Protein AF-A0A210QMN7-F1 (afdb_monomer)

Structure (mmCIF, N/CA/C/O backbone):
data_AF-A0A210QMN7-F1
#
_entry.id   AF-A0A210QMN7-F1
#
loop_
_atom_site.group_PDB
_atom_site.id
_atom_site.type_symbol
_atom_site.label_atom_id
_atom_site.label_alt_id
_atom_site.label_comp_id
_ato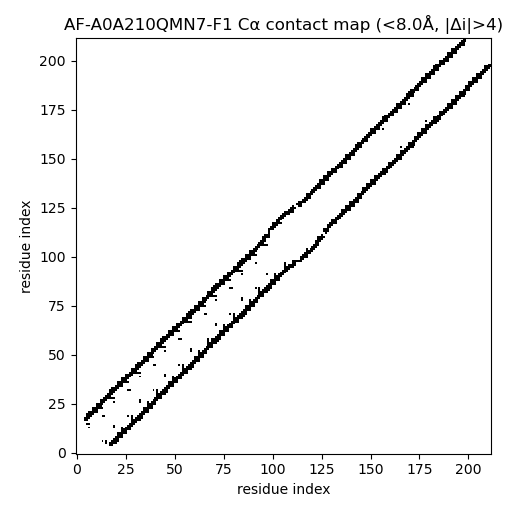m_site.label_asym_id
_atom_site.label_entity_id
_atom_site.label_seq_id
_atom_site.pdbx_PDB_ins_code
_atom_site.Cartn_x
_atom_site.Cartn_y
_atom_site.Cartn_z
_atom_site.occupancy
_atom_site.B_iso_or_equiv
_atom_site.auth_seq_id
_atom_site.auth_comp_id
_atom_site.auth_asym_id
_atom_site.auth_atom_id
_atom_site.pdbx_PDB_model_num
ATOM 1 N N . MET A 1 1 ? 29.444 1.612 -29.200 1.00 34.44 1 MET A N 1
ATOM 2 C CA . MET A 1 1 ? 28.798 1.488 -27.871 1.00 34.44 1 MET A CA 1
ATOM 3 C C . MET A 1 1 ? 27.787 0.347 -27.908 1.00 34.44 1 MET A C 1
ATOM 5 O O . MET A 1 1 ? 26.815 0.451 -28.641 1.00 34.44 1 MET A O 1
ATOM 9 N N . LYS A 1 2 ? 27.982 -0.748 -27.158 1.00 28.66 2 LYS A N 1
ATOM 10 C CA . LYS A 1 2 ? 26.902 -1.732 -26.958 1.00 28.66 2 LYS A CA 1
ATOM 11 C C . LYS A 1 2 ? 25.893 -1.109 -25.992 1.00 28.66 2 LYS A C 1
ATOM 13 O O . LYS A 1 2 ? 26.097 -1.133 -24.781 1.00 28.66 2 LYS A O 1
ATOM 18 N N . VAL A 1 3 ? 24.829 -0.511 -26.526 1.00 41.34 3 VAL A N 1
ATOM 19 C CA . VAL A 1 3 ? 23.665 -0.102 -25.732 1.00 41.34 3 VAL A CA 1
ATOM 20 C C . VAL A 1 3 ? 22.961 -1.383 -25.298 1.00 41.34 3 VAL A C 1
ATOM 22 O O . VAL A 1 3 ? 22.089 -1.912 -25.980 1.00 41.34 3 VAL A O 1
ATOM 25 N N . THR A 1 4 ? 23.391 -1.964 -24.183 1.00 51.97 4 THR A N 1
ATOM 26 C CA . THR A 1 4 ? 22.681 -3.109 -23.621 1.00 51.97 4 THR A CA 1
ATOM 27 C C . THR A 1 4 ? 21.386 -2.597 -23.004 1.00 51.97 4 THR A C 1
ATOM 29 O O . THR A 1 4 ? 21.416 -1.863 -22.016 1.00 51.97 4 THR A O 1
ATOM 32 N N . ASN A 1 5 ? 20.240 -3.027 -23.531 1.00 55.47 5 ASN A N 1
ATOM 33 C CA . ASN A 1 5 ? 18.917 -2.701 -22.985 1.00 55.47 5 ASN A CA 1
ATOM 34 C C . ASN A 1 5 ? 18.700 -3.200 -21.539 1.00 55.47 5 ASN A C 1
ATOM 36 O O . ASN A 1 5 ? 17.715 -2.846 -20.894 1.00 55.47 5 ASN A O 1
ATOM 40 N N . ARG A 1 6 ? 19.622 -4.005 -21.004 1.00 63.00 6 ARG A N 1
ATOM 41 C CA . ARG A 1 6 ? 19.653 -4.484 -19.618 1.00 63.00 6 ARG A CA 1
ATOM 42 C C . ARG A 1 6 ? 21.095 -4.468 -19.106 1.00 63.00 6 ARG A C 1
ATOM 44 O O . ARG A 1 6 ? 21.750 -5.506 -19.149 1.00 63.00 6 ARG A O 1
ATOM 51 N N . PRO A 1 7 ? 21.622 -3.312 -18.670 1.00 70.12 7 PRO A N 1
ATOM 52 C CA . PRO A 1 7 ? 22.964 -3.275 -18.116 1.00 70.12 7 PRO A CA 1
ATOM 53 C C . PRO A 1 7 ? 23.006 -4.132 -16.850 1.00 70.12 7 PRO A C 1
ATOM 55 O O . PRO A 1 7 ? 22.115 -4.050 -15.993 1.00 70.12 7 PRO A O 1
ATOM 58 N N . SER A 1 8 ? 24.025 -4.986 -16.765 1.00 74.75 8 SER A N 1
ATOM 59 C CA . SER A 1 8 ? 24.190 -5.911 -15.654 1.00 74.75 8 SER A CA 1
ATOM 60 C C . SER A 1 8 ? 25.632 -6.102 -15.226 1.00 74.75 8 SER A C 1
ATOM 62 O O . SER A 1 8 ? 26.527 -6.077 -16.063 1.00 74.75 8 SER A O 1
ATOM 64 N N . GLY A 1 9 ? 25.854 -6.320 -13.928 1.00 79.19 9 GLY A N 1
ATOM 65 C CA . GLY A 1 9 ? 27.186 -6.603 -13.388 1.00 79.19 9 GLY A CA 1
ATOM 66 C C . GLY A 1 9 ? 27.453 -6.000 -12.010 1.00 79.19 9 GLY A C 1
ATOM 67 O O . GLY A 1 9 ? 26.534 -5.589 -11.293 1.00 79.19 9 GLY A O 1
ATOM 68 N N . ARG A 1 10 ? 28.736 -5.983 -11.624 1.00 86.06 10 ARG A N 1
ATOM 69 C CA . ARG A 1 10 ? 29.233 -5.250 -10.452 1.00 86.06 10 ARG A CA 1
ATOM 70 C C . ARG A 1 10 ? 29.654 -3.857 -10.893 1.00 86.06 10 ARG A C 1
ATOM 72 O O . ARG A 1 10 ? 30.534 -3.730 -11.736 1.00 86.06 10 ARG A O 1
ATOM 79 N N . CYS A 1 11 ? 29.047 -2.821 -10.325 1.00 81.88 11 CYS A N 1
ATOM 80 C CA . CYS A 1 11 ? 29.334 -1.446 -10.740 1.00 81.88 11 CYS A CA 1
ATOM 81 C C . CYS A 1 11 ? 29.386 -0.504 -9.539 1.00 81.88 11 CYS A C 1
ATOM 83 O O . CYS A 1 11 ? 28.666 -0.674 -8.554 1.00 81.88 11 CYS A O 1
ATOM 85 N N . ARG A 1 12 ? 30.190 0.557 -9.631 1.00 86.81 12 ARG A N 1
ATOM 86 C CA . ARG A 1 12 ? 30.111 1.655 -8.660 1.00 86.81 12 ARG A CA 1
ATOM 87 C C . ARG A 1 12 ? 28.791 2.412 -8.829 1.00 86.81 12 ARG A C 1
ATOM 89 O O . ARG A 1 12 ? 28.061 2.590 -7.859 1.00 86.81 12 ARG A O 1
ATOM 96 N N . ALA A 1 13 ? 28.454 2.780 -10.059 1.00 84.69 13 ALA A N 1
ATOM 97 C CA . ALA A 1 13 ? 27.194 3.417 -10.414 1.00 84.69 13 ALA A CA 1
ATOM 98 C C . ALA A 1 13 ? 26.629 2.784 -11.688 1.00 84.69 13 ALA A C 1
ATOM 100 O O . ALA A 1 13 ? 27.389 2.328 -12.539 1.00 84.69 13 ALA A O 1
ATOM 101 N N . MET A 1 14 ? 25.305 2.746 -11.803 1.00 83.31 14 MET A N 1
ATOM 102 C CA . MET A 1 14 ? 24.612 2.296 -13.005 1.00 83.31 14 MET A CA 1
ATOM 103 C C . MET A 1 14 ? 23.426 3.218 -13.269 1.00 83.31 14 MET A C 1
ATOM 105 O O . MET A 1 14 ? 22.587 3.406 -12.387 1.00 83.31 14 MET A O 1
ATOM 109 N N . TYR A 1 15 ? 23.367 3.773 -14.476 1.00 85.06 15 TYR A N 1
ATOM 110 C CA . TYR A 1 15 ? 22.255 4.585 -14.956 1.00 85.06 15 TYR A CA 1
ATOM 111 C C . TYR A 1 15 ? 21.573 3.849 -16.107 1.00 85.06 15 TYR A C 1
ATOM 113 O O . TYR A 1 15 ? 22.244 3.377 -17.026 1.00 85.06 15 TYR A O 1
ATOM 121 N N . SER A 1 16 ? 20.253 3.683 -16.046 1.00 81.00 16 SER A N 1
ATOM 122 C CA . SER A 1 16 ? 19.522 2.986 -17.104 1.00 81.00 16 SER A CA 1
ATOM 123 C C . SER A 1 16 ? 18.067 3.420 -17.196 1.00 81.00 16 SER A C 1
ATOM 125 O O . SER A 1 16 ? 17.308 3.314 -16.233 1.00 81.00 16 SER A O 1
ATOM 127 N N . ASN A 1 17 ? 17.635 3.768 -18.404 1.00 81.06 17 ASN A N 1
ATOM 128 C CA . ASN A 1 17 ? 16.221 3.986 -18.703 1.00 81.06 17 ASN A CA 1
ATOM 129 C C . ASN A 1 17 ? 15.407 2.685 -18.761 1.00 81.06 17 ASN A C 1
ATOM 131 O O . ASN A 1 17 ? 14.188 2.738 -18.852 1.00 81.06 17 ASN A O 1
ATOM 135 N N . ASN A 1 18 ? 16.052 1.520 -18.659 1.00 80.44 18 ASN A N 1
ATOM 136 C CA . ASN A 1 18 ? 15.424 0.214 -18.832 1.00 80.44 18 ASN A CA 1
ATOM 137 C C . ASN A 1 18 ? 15.405 -0.580 -17.516 1.00 80.44 18 ASN A C 1
ATOM 139 O O . ASN A 1 18 ? 15.149 -0.023 -16.453 1.00 80.44 18 ASN A O 1
ATOM 143 N N . ARG A 1 19 ? 15.610 -1.902 -17.560 1.00 84.12 19 ARG A N 1
ATOM 144 C CA . ARG A 1 19 ? 15.594 -2.786 -16.381 1.00 84.12 19 ARG A CA 1
ATOM 145 C C . ARG A 1 19 ? 17.025 -3.194 -16.007 1.00 84.12 19 ARG A C 1
ATOM 147 O O . ARG A 1 19 ? 17.430 -4.301 -16.368 1.00 84.12 19 ARG A O 1
ATOM 154 N N . PRO A 1 20 ? 17.811 -2.318 -15.352 1.00 83.44 20 PRO A N 1
ATOM 155 C CA . PRO A 1 20 ? 19.149 -2.679 -14.910 1.00 83.44 20 PRO A CA 1
ATOM 156 C C . PRO A 1 20 ? 19.075 -3.779 -13.852 1.00 83.44 20 PRO A C 1
ATOM 158 O O . PRO A 1 20 ? 18.162 -3.796 -13.020 1.00 83.44 20 PRO A O 1
ATOM 161 N N . ASN A 1 21 ? 20.052 -4.681 -13.877 1.00 84.88 21 ASN A N 1
ATOM 162 C CA . ASN A 1 21 ? 20.182 -5.726 -12.871 1.00 84.88 21 ASN A CA 1
ATOM 163 C C . ASN A 1 21 ? 21.627 -5.866 -12.407 1.00 84.88 21 ASN A C 1
ATOM 165 O O . ASN A 1 21 ? 22.487 -6.227 -13.198 1.00 84.88 21 ASN A O 1
ATOM 169 N N . GLY A 1 22 ? 21.933 -5.652 -11.130 1.00 84.62 22 GLY A N 1
ATOM 170 C CA . GLY A 1 22 ? 23.329 -5.752 -10.716 1.00 84.62 22 GLY A CA 1
ATOM 171 C C . GLY A 1 22 ? 23.610 -5.648 -9.231 1.00 84.62 22 GLY A C 1
ATOM 172 O O . GLY A 1 22 ? 22.725 -5.491 -8.388 1.00 84.62 22 GLY A O 1
ATOM 173 N N . ARG A 1 23 ? 24.899 -5.753 -8.913 1.00 88.50 23 ARG A N 1
ATOM 174 C CA . ARG A 1 23 ? 25.436 -5.449 -7.588 1.00 88.50 23 ARG A CA 1
ATOM 175 C C . ARG A 1 23 ? 26.100 -4.084 -7.659 1.00 88.50 23 ARG A C 1
ATOM 177 O O . ARG A 1 23 ? 27.235 -3.975 -8.122 1.00 88.50 23 ARG A O 1
ATOM 184 N N . CYS A 1 24 ? 25.384 -3.048 -7.239 1.00 85.75 24 CYS A N 1
ATOM 185 C CA . CYS A 1 24 ? 25.836 -1.677 -7.434 1.00 85.75 24 CYS A CA 1
ATOM 186 C C . CYS A 1 24 ? 25.965 -0.914 -6.119 1.00 85.75 24 CYS A C 1
ATOM 188 O O . CYS A 1 24 ? 25.177 -1.098 -5.193 1.00 85.75 24 CYS A O 1
ATOM 190 N N . ARG A 1 25 ? 26.927 0.008 -6.017 1.00 89.62 25 ARG A N 1
ATOM 191 C CA . ARG A 1 25 ? 26.896 0.965 -4.898 1.00 89.62 25 ARG A CA 1
ATOM 192 C C . ARG A 1 25 ? 25.700 1.909 -5.069 1.00 89.62 25 ARG A C 1
ATOM 194 O O . ARG A 1 25 ? 24.948 2.091 -4.116 1.00 89.62 25 ARG A O 1
ATOM 201 N N . ALA A 1 26 ? 25.481 2.424 -6.275 1.00 88.62 26 ALA A N 1
ATOM 202 C CA . ALA A 1 26 ? 24.303 3.211 -6.629 1.00 88.62 26 ALA A CA 1
ATOM 203 C C . ALA A 1 26 ? 23.677 2.727 -7.945 1.00 88.62 26 ALA A C 1
ATOM 205 O O . ALA A 1 26 ? 24.393 2.415 -8.897 1.00 88.62 26 ALA A O 1
ATOM 206 N N . MET A 1 27 ? 22.349 2.678 -8.000 1.00 88.50 27 MET A N 1
ATOM 207 C CA . MET A 1 27 ? 21.597 2.347 -9.209 1.00 88.50 27 MET A CA 1
ATOM 208 C C . MET A 1 27 ? 20.472 3.357 -9.410 1.00 88.50 27 MET A C 1
ATOM 210 O O . MET A 1 27 ? 19.657 3.556 -8.509 1.00 88.50 27 MET A O 1
ATOM 214 N N . TYR A 1 28 ? 20.427 3.957 -10.594 1.00 88.19 28 TYR A N 1
ATOM 215 C CA . TYR A 1 28 ? 19.412 4.919 -11.008 1.00 88.19 28 TYR A CA 1
ATOM 216 C C . TYR A 1 28 ? 18.661 4.357 -12.206 1.00 88.19 28 TYR A C 1
ATOM 218 O O . TYR A 1 28 ? 19.272 3.975 -13.210 1.00 88.19 28 TYR A O 1
ATOM 226 N N . SER A 1 29 ? 17.336 4.274 -12.095 1.00 85.56 29 SER A N 1
ATOM 227 C CA . SER A 1 29 ? 16.523 3.759 -13.188 1.00 85.56 29 SER A CA 1
ATOM 228 C C . SER A 1 29 ? 15.123 4.332 -13.263 1.00 85.56 29 SER A C 1
ATOM 230 O O . SER A 1 29 ? 14.366 4.305 -12.296 1.00 85.56 29 SER A O 1
ATOM 232 N N . ASN A 1 30 ? 14.721 4.713 -14.470 1.00 84.81 30 ASN A N 1
ATOM 233 C CA . ASN A 1 30 ? 13.353 5.139 -14.746 1.00 84.81 30 ASN A CA 1
ATOM 234 C C . ASN A 1 30 ? 12.341 3.982 -14.788 1.00 84.81 30 ASN A C 1
ATOM 236 O O . ASN A 1 30 ? 11.144 4.231 -14.878 1.00 84.81 30 ASN A O 1
ATOM 240 N N . ASN A 1 31 ? 12.784 2.724 -14.704 1.00 85.75 31 ASN A N 1
ATOM 241 C CA . ASN A 1 31 ? 11.947 1.555 -14.962 1.00 85.75 31 ASN A CA 1
ATOM 242 C C . ASN A 1 31 ? 11.956 0.559 -13.784 1.00 85.75 31 ASN A C 1
ATOM 244 O O . ASN A 1 31 ? 11.592 0.921 -12.668 1.00 85.75 31 ASN A O 1
ATOM 248 N N . ARG A 1 32 ? 12.281 -0.720 -13.993 1.00 87.62 32 ARG A N 1
ATOM 249 C CA . ARG A 1 32 ? 12.234 -1.753 -12.942 1.00 87.62 32 ARG A CA 1
ATOM 250 C C . ARG A 1 32 ? 13.647 -2.234 -12.618 1.00 87.62 32 ARG A C 1
ATOM 252 O O . ARG A 1 32 ? 14.029 -3.297 -13.114 1.00 87.62 32 ARG A O 1
ATOM 259 N N . PRO A 1 33 ? 14.442 -1.457 -11.860 1.00 86.88 33 PRO A N 1
ATOM 260 C CA . PRO A 1 33 ? 15.744 -1.919 -11.420 1.00 86.88 33 PRO A CA 1
ATOM 261 C C . PRO A 1 33 ? 15.582 -3.101 -10.467 1.00 86.88 33 PRO A C 1
ATOM 263 O O . PRO A 1 33 ? 14.673 -3.137 -9.630 1.00 86.88 33 PRO A O 1
ATOM 266 N N . ASN A 1 34 ? 16.483 -4.064 -10.596 1.00 87.50 34 ASN A N 1
ATOM 267 C CA . ASN A 1 34 ? 16.623 -5.166 -9.661 1.00 87.50 34 ASN A CA 1
ATOM 268 C C . ASN A 1 34 ? 18.083 -5.264 -9.219 1.00 87.50 34 ASN A C 1
ATOM 270 O O . ASN A 1 34 ? 18.993 -4.926 -9.970 1.00 87.50 34 ASN A O 1
ATOM 274 N N . GLY A 1 35 ? 18.343 -5.717 -7.999 1.00 87.06 35 GLY A N 1
ATOM 275 C CA . GLY A 1 35 ? 19.712 -6.025 -7.620 1.00 87.06 35 GLY A CA 1
ATOM 276 C C . GLY A 1 35 ? 20.019 -5.953 -6.141 1.00 87.06 35 GLY A C 1
ATOM 277 O O . GLY A 1 35 ? 19.147 -5.822 -5.279 1.00 87.06 35 GLY A O 1
ATOM 278 N N . ARG A 1 36 ? 21.318 -6.042 -5.853 1.00 90.75 36 ARG A N 1
ATOM 279 C CA . ARG A 1 36 ? 21.864 -5.826 -4.513 1.00 90.75 36 ARG A CA 1
ATOM 280 C C . ARG A 1 36 ? 22.569 -4.485 -4.496 1.00 90.75 36 ARG A C 1
ATOM 282 O O . ARG A 1 36 ? 23.687 -4.386 -5.000 1.00 90.75 36 ARG A O 1
ATOM 289 N N . CYS A 1 37 ? 21.909 -3.468 -3.953 1.00 88.19 37 CYS A N 1
ATOM 290 C CA . CYS A 1 37 ? 22.419 -2.104 -4.020 1.00 88.19 37 CYS A CA 1
ATOM 291 C C . CYS A 1 37 ? 22.651 -1.487 -2.644 1.00 88.19 37 CYS A C 1
ATOM 293 O O . CYS A 1 37 ? 21.901 -1.727 -1.701 1.00 88.19 37 CYS A O 1
ATOM 295 N N . ARG A 1 38 ? 23.663 -0.626 -2.502 1.00 92.44 38 ARG A N 1
ATOM 296 C CA . ARG A 1 38 ? 23.712 0.235 -1.307 1.00 92.44 38 ARG A CA 1
ATOM 297 C C . ARG A 1 38 ? 22.601 1.285 -1.393 1.00 92.44 38 ARG A C 1
ATOM 299 O O . ARG A 1 38 ? 21.863 1.443 -0.426 1.00 92.44 38 ARG A O 1
ATOM 306 N N . ALA A 1 39 ? 22.436 1.921 -2.548 1.00 92.12 39 ALA A N 1
ATOM 307 C CA . ALA A 1 39 ? 21.330 2.828 -2.835 1.00 92.12 39 ALA A CA 1
ATOM 308 C C . ALA A 1 39 ? 20.684 2.498 -4.188 1.00 92.12 39 ALA A C 1
ATOM 310 O O . ALA A 1 39 ? 21.388 2.254 -5.170 1.00 92.12 39 ALA A O 1
ATOM 311 N N . MET A 1 40 ? 19.355 2.501 -4.233 1.00 91.69 40 MET A N 1
ATOM 312 C CA . MET A 1 40 ? 18.574 2.322 -5.455 1.00 91.69 40 MET A CA 1
ATOM 313 C C . MET A 1 40 ? 17.535 3.434 -5.565 1.00 91.69 40 MET A C 1
ATOM 315 O O . MET A 1 40 ? 16.741 3.622 -4.646 1.00 91.69 40 MET A O 1
ATOM 319 N N . TYR A 1 41 ? 17.533 4.132 -6.694 1.00 90.62 41 TYR A N 1
ATOM 320 C CA . TYR A 1 41 ? 16.590 5.194 -7.016 1.00 90.62 41 TYR A CA 1
ATOM 321 C C . TYR A 1 41 ? 15.787 4.789 -8.241 1.00 90.62 41 TYR A C 1
ATOM 323 O O . TYR A 1 41 ? 16.361 4.434 -9.277 1.00 90.62 41 TYR A O 1
ATOM 331 N N . SER A 1 42 ? 14.459 4.823 -8.123 1.00 88.69 42 SER A N 1
ATOM 332 C CA . SER A 1 42 ? 13.608 4.489 -9.253 1.00 88.69 42 SER A CA 1
ATOM 333 C C . SER A 1 42 ? 12.259 5.176 -9.296 1.00 88.69 42 SER A C 1
ATOM 335 O O . SER A 1 42 ? 11.479 5.114 -8.351 1.00 88.69 42 SER A O 1
ATOM 337 N N . ASN A 1 43 ? 11.914 5.687 -10.470 1.00 86.56 43 ASN A N 1
ATOM 338 C CA . ASN A 1 43 ? 10.598 6.269 -10.718 1.00 86.56 43 ASN A CA 1
ATOM 339 C C . ASN A 1 43 ? 9.478 5.223 -10.850 1.00 86.56 43 ASN A C 1
ATOM 341 O O . ASN A 1 43 ? 8.307 5.589 -10.840 1.00 86.56 43 ASN A O 1
ATOM 345 N N . ASN A 1 44 ? 9.807 3.931 -10.954 1.00 87.38 44 ASN A N 1
ATOM 346 C CA . ASN A 1 44 ? 8.845 2.871 -11.254 1.00 87.38 44 ASN A CA 1
ATOM 347 C C . ASN A 1 44 ? 8.845 1.769 -10.184 1.00 87.38 44 ASN A C 1
ATOM 349 O O . ASN A 1 44 ? 8.558 2.061 -9.029 1.00 87.38 44 ASN A O 1
ATOM 353 N N . LYS A 1 45 ? 9.095 0.499 -10.529 1.00 88.44 45 LYS A N 1
ATOM 354 C CA . LYS A 1 45 ? 8.981 -0.628 -9.586 1.00 88.44 45 LYS A CA 1
ATOM 355 C C . LYS A 1 45 ? 10.357 -1.196 -9.241 1.00 88.44 45 LYS A C 1
ATOM 357 O O . LYS A 1 45 ? 10.724 -2.226 -9.817 1.00 88.44 45 LYS A O 1
ATOM 362 N N . PRO A 1 46 ? 11.138 -0.540 -8.359 1.00 89.19 46 PRO A N 1
ATOM 363 C CA . PRO A 1 46 ? 12.402 -1.087 -7.903 1.00 89.19 46 PRO A CA 1
ATOM 364 C C . PRO A 1 46 ? 12.166 -2.334 -7.059 1.00 89.19 46 PRO A C 1
ATOM 366 O O . PRO A 1 46 ? 11.208 -2.424 -6.285 1.00 89.19 46 PRO A O 1
ATOM 369 N N . SER A 1 47 ? 13.066 -3.295 -7.218 1.00 89.06 47 SER A N 1
ATOM 370 C CA . SER A 1 47 ? 13.073 -4.539 -6.463 1.00 89.06 47 SER A CA 1
ATOM 371 C C . SER A 1 47 ? 14.484 -4.901 -6.011 1.00 89.06 47 SER A C 1
ATOM 373 O O . SER A 1 47 ? 15.467 -4.481 -6.617 1.00 89.06 47 SER A O 1
ATOM 375 N N . GLY A 1 48 ? 14.605 -5.679 -4.935 1.00 89.19 48 GLY A N 1
ATOM 376 C CA . GLY A 1 48 ? 15.873 -6.315 -4.573 1.00 89.19 48 GLY A CA 1
ATOM 377 C C . GLY A 1 48 ? 16.282 -6.152 -3.115 1.00 89.19 48 GLY A C 1
ATOM 378 O O . GLY A 1 48 ? 15.45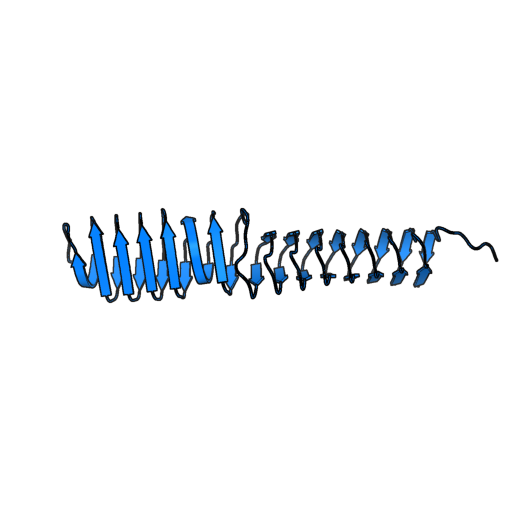2 -5.967 -2.226 1.00 89.19 48 GLY A O 1
ATOM 379 N N . CYS A 1 49 ? 17.582 -6.293 -2.859 1.00 91.50 49 CYS A N 1
ATOM 380 C CA . CYS A 1 49 ? 18.157 -6.197 -1.517 1.00 91.50 49 CYS A CA 1
ATOM 381 C C . CYS A 1 49 ? 18.961 -4.905 -1.409 1.00 91.50 49 CYS A C 1
ATOM 383 O O . CYS A 1 49 ? 20.066 -4.831 -1.952 1.00 91.50 49 CYS A O 1
ATOM 385 N N . CYS A 1 50 ? 18.414 -3.894 -0.735 1.00 90.19 50 CYS A N 1
ATOM 386 C CA . CYS A 1 50 ? 19.031 -2.572 -0.693 1.00 90.19 50 CYS A CA 1
ATOM 387 C C . CYS A 1 50 ? 19.310 -2.081 0.726 1.00 90.19 50 CYS A C 1
ATOM 389 O O . CYS A 1 50 ? 18.551 -2.344 1.653 1.00 90.19 50 CYS A O 1
ATOM 391 N N . ARG A 1 51 ? 20.374 -1.298 0.934 1.00 93.62 51 ARG A N 1
ATOM 392 C CA . ARG A 1 51 ? 20.475 -0.546 2.199 1.00 93.62 51 ARG A CA 1
ATOM 393 C C . ARG A 1 51 ? 19.442 0.585 2.206 1.00 93.62 51 ARG A C 1
ATOM 395 O O . ARG A 1 51 ? 18.714 0.716 3.184 1.00 93.62 51 ARG A O 1
ATOM 402 N N . ALA A 1 52 ? 19.340 1.333 1.113 1.00 93.12 52 ALA A N 1
ATOM 403 C CA . ALA A 1 52 ? 18.311 2.345 0.903 1.00 93.12 52 ALA A CA 1
ATOM 404 C C . ALA A 1 52 ? 17.646 2.172 -0.467 1.00 93.12 52 ALA A C 1
ATOM 406 O O . ALA A 1 52 ? 18.333 1.955 -1.469 1.00 93.12 52 ALA A O 1
ATOM 407 N N . MET A 1 53 ? 16.321 2.277 -0.503 1.00 92.94 53 MET A N 1
ATOM 408 C CA . MET A 1 53 ? 15.529 2.250 -1.729 1.00 92.94 53 MET A CA 1
ATOM 409 C C . MET A 1 53 ? 14.589 3.450 -1.749 1.00 92.94 53 MET A C 1
ATOM 411 O O . MET A 1 53 ? 13.824 3.637 -0.805 1.00 92.94 53 MET A O 1
ATOM 415 N N . TYR A 1 54 ? 14.642 4.223 -2.826 1.00 92.00 54 TYR A N 1
ATOM 416 C CA . TYR A 1 54 ? 13.785 5.376 -3.068 1.00 92.00 54 TYR A CA 1
ATOM 417 C C . TYR A 1 54 ? 12.941 5.119 -4.304 1.00 92.00 54 TYR A C 1
ATOM 419 O O . TYR A 1 54 ? 13.470 4.742 -5.357 1.00 92.00 54 TYR A O 1
ATOM 427 N N . SER A 1 55 ? 11.630 5.312 -4.172 1.00 89.81 55 SER A N 1
ATOM 428 C CA . SER A 1 55 ? 10.724 5.157 -5.294 1.00 89.81 55 SER A CA 1
ATOM 429 C C . SER A 1 55 ? 9.546 6.109 -5.300 1.00 89.81 55 SER A C 1
ATOM 431 O O . SER A 1 55 ? 8.909 6.334 -4.281 1.00 89.81 55 SER A O 1
ATOM 433 N N . ASN A 1 56 ? 9.170 6.571 -6.486 1.00 87.25 56 ASN A N 1
ATOM 434 C CA . ASN A 1 56 ? 7.911 7.294 -6.655 1.00 87.25 56 ASN A CA 1
ATOM 435 C C . ASN A 1 56 ? 6.714 6.344 -6.811 1.00 87.25 56 ASN A C 1
ATOM 437 O O . ASN A 1 56 ? 5.572 6.773 -6.713 1.00 87.25 56 ASN A O 1
ATOM 441 N N . ASN A 1 57 ? 6.951 5.050 -7.035 1.00 86.00 57 ASN A N 1
ATOM 442 C CA . ASN A 1 57 ? 5.932 4.056 -7.359 1.00 86.00 57 ASN A CA 1
ATOM 443 C C . ASN A 1 57 ? 6.037 2.830 -6.434 1.00 86.00 57 ASN A C 1
ATOM 445 O O . ASN A 1 57 ? 6.704 2.868 -5.397 1.00 86.00 57 ASN A O 1
ATOM 449 N N . ARG A 1 58 ? 5.311 1.749 -6.760 1.00 85.56 58 ARG A N 1
ATOM 450 C CA . ARG A 1 58 ? 5.328 0.499 -5.978 1.00 85.56 58 ARG A CA 1
ATOM 451 C C . ARG A 1 58 ? 6.743 -0.076 -5.914 1.00 85.56 58 ARG A C 1
ATOM 453 O O . ARG A 1 58 ? 7.213 -0.648 -6.893 1.00 85.56 58 ARG A O 1
ATOM 460 N N . SER A 1 59 ? 7.387 0.012 -4.761 1.00 87.31 59 SER A N 1
ATOM 461 C CA . SER A 1 59 ? 8.696 -0.585 -4.511 1.00 87.31 59 SER A CA 1
ATOM 462 C C . SER A 1 59 ? 8.563 -1.901 -3.767 1.00 87.31 59 SER A C 1
ATOM 464 O O . SER A 1 59 ? 7.591 -2.122 -3.046 1.00 87.31 59 SER A O 1
ATOM 466 N N . SER A 1 60 ? 9.538 -2.794 -3.937 1.00 88.75 60 SER A N 1
ATOM 467 C CA . SER A 1 60 ? 9.557 -4.017 -3.147 1.00 88.75 60 SER A CA 1
ATOM 468 C C . SER A 1 60 ? 10.937 -4.527 -2.781 1.00 88.75 60 SER A C 1
ATOM 470 O O . SER A 1 60 ? 11.924 -4.219 -3.438 1.00 88.75 60 SER A O 1
ATOM 472 N N . GLY A 1 61 ? 11.021 -5.333 -1.723 1.00 88.38 61 GLY A N 1
ATOM 473 C CA . GLY A 1 61 ? 12.228 -6.107 -1.442 1.00 88.38 61 GLY A CA 1
ATOM 474 C C . GLY A 1 61 ? 12.670 -6.135 0.013 1.00 88.38 61 GLY A C 1
ATOM 475 O O . GLY A 1 61 ? 11.883 -5.940 0.938 1.00 88.38 61 GLY A O 1
ATOM 476 N N . ARG A 1 62 ? 13.955 -6.437 0.212 1.00 92.12 62 ARG A N 1
ATOM 477 C CA . ARG A 1 62 ? 14.601 -6.517 1.526 1.00 92.12 62 ARG A CA 1
ATOM 478 C C . ARG A 1 62 ? 15.456 -5.279 1.727 1.00 92.12 62 ARG A C 1
ATOM 480 O O . ARG A 1 62 ? 16.543 -5.199 1.153 1.00 92.12 62 ARG A O 1
ATOM 487 N N . CYS A 1 63 ? 14.960 -4.316 2.501 1.00 89.81 63 CYS A N 1
ATOM 488 C CA . CYS A 1 63 ? 15.636 -3.032 2.655 1.00 89.81 63 CYS A CA 1
ATOM 489 C C . CYS A 1 63 ? 15.956 -2.684 4.107 1.00 89.81 63 CYS A C 1
ATOM 491 O O . CYS A 1 63 ? 15.180 -2.970 5.010 1.00 89.81 63 CYS A O 1
ATOM 493 N N . ARG A 1 64 ? 17.075 -1.999 4.369 1.00 93.31 64 ARG A N 1
ATOM 494 C CA . ARG A 1 64 ? 17.226 -1.353 5.688 1.00 93.31 64 ARG A CA 1
ATOM 495 C C . ARG A 1 64 ? 16.272 -0.159 5.783 1.00 93.31 64 ARG A C 1
ATOM 497 O O . ARG A 1 64 ? 15.552 -0.055 6.769 1.00 93.31 64 ARG A O 1
ATOM 504 N N . ALA A 1 65 ? 16.228 0.681 4.755 1.00 92.12 65 ALA A N 1
ATOM 505 C CA . ALA A 1 65 ? 15.276 1.779 4.632 1.00 92.12 65 ALA A CA 1
ATOM 506 C C . ALA A 1 65 ? 14.599 1.763 3.256 1.00 92.12 65 ALA A C 1
ATOM 508 O O . ALA A 1 65 ? 15.269 1.590 2.234 1.00 92.12 65 ALA A O 1
ATOM 509 N N . MET A 1 66 ? 13.282 1.947 3.242 1.00 91.56 66 MET A N 1
ATOM 510 C CA . MET A 1 66 ? 12.480 2.065 2.028 1.00 91.56 66 MET A CA 1
ATOM 511 C C . MET A 1 66 ? 11.646 3.341 2.097 1.00 91.56 66 MET A C 1
ATOM 513 O O . MET A 1 66 ? 10.872 3.516 3.033 1.00 91.56 66 MET A O 1
ATOM 517 N N . TYR A 1 67 ? 11.803 4.198 1.097 1.00 90.75 67 TYR A N 1
ATOM 518 C CA . TYR A 1 67 ? 11.031 5.418 0.908 1.00 90.75 67 TYR A CA 1
ATOM 519 C C . TYR A 1 67 ? 10.210 5.256 -0.367 1.00 90.75 67 TYR A C 1
ATOM 521 O O . TYR A 1 67 ? 10.775 5.006 -1.437 1.00 90.75 67 TYR A O 1
ATOM 529 N N . SER A 1 68 ? 8.885 5.335 -0.253 1.00 88.25 68 SER A N 1
ATOM 530 C CA . SER A 1 68 ? 8.001 5.239 -1.412 1.00 88.25 68 SER A CA 1
ATOM 531 C C . SER A 1 68 ? 6.796 6.155 -1.317 1.00 88.25 68 SER A C 1
ATOM 533 O O . SER A 1 68 ? 6.014 6.054 -0.378 1.00 88.25 68 SER A O 1
ATOM 535 N N . ASN A 1 69 ? 6.557 6.949 -2.355 1.00 86.19 69 ASN A N 1
ATOM 536 C CA . ASN A 1 69 ? 5.355 7.784 -2.424 1.00 86.19 69 ASN A CA 1
ATOM 537 C C . ASN A 1 69 ? 4.072 6.969 -2.667 1.00 86.19 69 ASN A C 1
ATOM 539 O O . ASN A 1 69 ? 2.984 7.527 -2.621 1.00 86.19 69 ASN A O 1
ATOM 543 N N . ASN A 1 70 ? 4.170 5.667 -2.954 1.00 85.94 70 ASN A N 1
ATOM 544 C CA . ASN A 1 70 ? 3.054 4.830 -3.402 1.00 85.94 70 ASN A CA 1
ATOM 545 C C . ASN A 1 70 ? 2.843 3.623 -2.473 1.00 85.94 70 ASN A C 1
ATOM 547 O O . ASN A 1 70 ? 2.817 3.802 -1.267 1.00 85.94 70 ASN A O 1
ATOM 551 N N . ARG A 1 71 ? 2.629 2.401 -2.981 1.00 83.12 71 ARG A N 1
ATOM 552 C CA . ARG A 1 71 ? 2.437 1.197 -2.149 1.00 83.12 71 ARG A CA 1
ATOM 553 C C . ARG A 1 71 ? 3.740 0.390 -2.047 1.00 83.12 71 ARG A C 1
ATOM 555 O O . ARG A 1 71 ? 3.925 -0.512 -2.873 1.00 83.12 71 ARG A O 1
ATOM 562 N N . PRO A 1 72 ? 4.667 0.712 -1.121 1.00 84.88 72 PRO A N 1
ATOM 563 C CA . PRO A 1 72 ? 5.839 -0.118 -0.883 1.00 84.88 72 PRO A CA 1
ATOM 564 C C . PRO A 1 72 ? 5.426 -1.456 -0.279 1.00 84.88 72 PRO A C 1
ATOM 566 O O . PRO A 1 72 ? 4.575 -1.497 0.610 1.00 84.88 72 PRO A O 1
ATOM 569 N N . ASN A 1 73 ? 6.066 -2.536 -0.732 1.00 85.75 73 ASN A N 1
ATOM 570 C CA . ASN A 1 73 ? 5.926 -3.842 -0.112 1.00 85.75 73 ASN A CA 1
ATOM 571 C C . ASN A 1 73 ? 7.237 -4.583 0.105 1.00 85.75 73 ASN A C 1
ATOM 573 O O . ASN A 1 73 ? 7.939 -4.942 -0.835 1.00 85.75 73 ASN A O 1
ATOM 577 N N . GLY A 1 74 ? 7.575 -4.879 1.357 1.00 85.25 74 GLY A N 1
ATOM 578 C CA . GLY A 1 74 ? 8.798 -5.618 1.617 1.00 85.25 74 GLY A CA 1
ATOM 579 C C . GLY A 1 74 ? 9.068 -5.951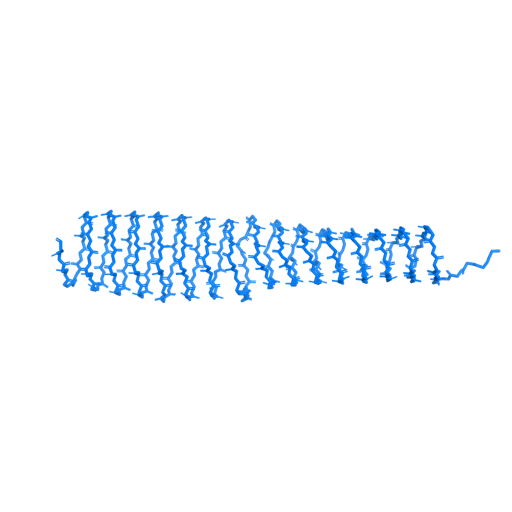 3.069 1.00 85.25 74 GLY A C 1
ATOM 580 O O . GLY A 1 74 ? 8.276 -5.679 3.968 1.00 85.25 74 GLY A O 1
ATOM 581 N N . ARG A 1 75 ? 10.244 -6.545 3.283 1.00 89.38 75 ARG A N 1
ATOM 582 C CA . ARG A 1 75 ? 10.808 -6.760 4.616 1.00 89.38 75 ARG A CA 1
ATOM 583 C C . ARG A 1 75 ? 11.797 -5.640 4.889 1.00 89.38 75 ARG A C 1
ATOM 585 O O . ARG A 1 75 ? 12.883 -5.643 4.300 1.00 89.38 75 ARG A O 1
ATOM 592 N N . CYS A 1 76 ? 11.412 -4.680 5.725 1.00 88.06 76 CYS A N 1
ATOM 593 C CA . CYS A 1 76 ? 12.217 -3.486 5.959 1.00 88.06 76 CYS A CA 1
ATOM 594 C C . CYS A 1 76 ? 12.533 -3.257 7.434 1.00 88.06 76 CYS A C 1
ATOM 596 O O . CYS A 1 76 ? 11.736 -3.580 8.304 1.00 88.06 76 CYS A O 1
ATOM 598 N N . ARG A 1 77 ? 13.678 -2.647 7.761 1.00 89.88 77 ARG A N 1
ATOM 599 C CA . ARG A 1 77 ? 13.848 -2.128 9.132 1.00 89.88 77 ARG A CA 1
ATOM 600 C C . ARG A 1 77 ? 12.978 -0.884 9.326 1.00 89.88 77 ARG A C 1
ATOM 602 O O . ARG A 1 77 ? 12.259 -0.813 10.313 1.00 89.88 77 ARG A O 1
ATOM 609 N N . ALA A 1 78 ? 13.016 0.044 8.374 1.00 89.00 78 ALA A N 1
ATOM 610 C CA . ALA A 1 78 ? 12.161 1.227 8.342 1.00 89.00 78 ALA A CA 1
ATOM 611 C C . ALA A 1 78 ? 11.487 1.377 6.972 1.00 89.00 78 ALA A C 1
ATOM 613 O O . ALA A 1 78 ? 12.139 1.197 5.937 1.00 89.00 78 ALA A O 1
ATOM 614 N N . MET A 1 79 ? 10.201 1.719 6.976 1.00 88.25 79 MET A N 1
ATOM 615 C CA . MET A 1 79 ? 9.414 1.991 5.776 1.00 88.25 79 MET A CA 1
ATOM 616 C C . MET A 1 79 ? 8.692 3.328 5.928 1.00 88.25 79 MET A C 1
ATOM 618 O O . MET A 1 79 ? 7.943 3.508 6.881 1.00 88.25 79 MET A O 1
ATOM 622 N N . TYR A 1 80 ? 8.916 4.233 4.982 1.00 86.50 80 TYR A N 1
ATOM 623 C CA . 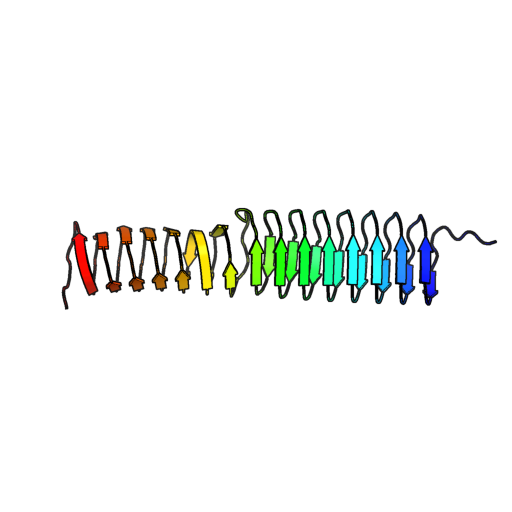TYR A 1 80 ? 8.258 5.532 4.902 1.00 86.50 80 TYR A CA 1
ATOM 624 C C . TYR A 1 80 ? 7.400 5.569 3.649 1.00 86.50 80 TYR A C 1
ATOM 626 O O . TYR A 1 80 ? 7.897 5.277 2.552 1.00 86.50 80 TYR A O 1
ATOM 634 N N . SER A 1 81 ? 6.122 5.912 3.806 1.00 83.38 81 SER A N 1
ATOM 635 C CA . SER A 1 81 ? 5.218 5.977 2.670 1.00 83.38 81 SER A CA 1
ATOM 636 C C . SER A 1 81 ? 4.144 7.044 2.744 1.00 83.38 81 SER A C 1
ATOM 638 O O . SER A 1 81 ? 3.398 7.128 3.708 1.00 83.38 81 SER A O 1
ATOM 640 N N . SER A 1 82 ? 3.978 7.797 1.662 1.00 79.69 82 SER A N 1
ATOM 641 C CA . SER A 1 82 ? 2.863 8.741 1.536 1.00 79.69 82 SER A CA 1
ATOM 642 C C . SER A 1 82 ? 1.522 8.059 1.248 1.00 79.69 82 SER A C 1
ATOM 644 O O . SER A 1 82 ? 0.492 8.700 1.374 1.00 79.69 82 SER A O 1
ATOM 646 N N . ASN A 1 83 ? 1.520 6.782 0.857 1.00 79.44 83 ASN A N 1
ATOM 647 C CA . ASN A 1 83 ? 0.332 6.007 0.482 1.00 79.44 83 ASN A CA 1
ATOM 648 C C . ASN A 1 83 ? 0.273 4.714 1.306 1.00 79.44 83 ASN A C 1
ATOM 650 O O . ASN A 1 83 ? 0.861 4.707 2.374 1.00 79.44 83 ASN A O 1
ATOM 654 N N . ARG A 1 84 ? -0.493 3.678 0.912 1.00 73.94 84 ARG A N 1
ATOM 655 C CA . ARG A 1 84 ? -0.721 2.460 1.725 1.00 73.94 84 ARG A CA 1
ATOM 656 C C . ARG A 1 84 ? 0.497 1.514 1.709 1.00 73.94 84 ARG A C 1
ATOM 658 O O . ARG A 1 84 ? 0.599 0.722 0.760 1.00 73.94 84 ARG A O 1
ATOM 665 N N . PRO A 1 85 ? 1.421 1.542 2.696 1.00 77.94 85 PRO A N 1
ATOM 666 C CA . PRO A 1 85 ? 2.490 0.559 2.772 1.00 77.94 85 PRO A CA 1
ATOM 667 C C . PRO A 1 85 ? 1.935 -0.807 3.165 1.00 77.94 85 PRO A C 1
ATOM 669 O O . PRO A 1 85 ? 0.986 -0.909 3.948 1.00 77.94 85 PRO A O 1
ATOM 672 N N . ASN A 1 86 ? 2.569 -1.865 2.660 1.00 77.56 86 ASN A N 1
ATOM 673 C CA . ASN A 1 86 ? 2.311 -3.205 3.155 1.00 77.56 86 ASN A CA 1
ATOM 674 C C . ASN A 1 86 ? 3.576 -4.020 3.331 1.00 77.56 86 ASN A C 1
ATOM 676 O O . ASN A 1 86 ? 4.266 -4.280 2.364 1.00 77.56 86 ASN A O 1
ATOM 680 N N . GLY A 1 87 ? 3.908 -4.464 4.538 1.00 78.19 87 GLY A N 1
ATOM 681 C CA . GLY A 1 87 ? 5.126 -5.247 4.698 1.00 78.19 87 GLY A CA 1
ATOM 682 C C . GLY A 1 87 ? 5.361 -5.809 6.082 1.00 78.19 87 GLY A C 1
ATOM 683 O O . GLY A 1 87 ? 4.529 -5.706 6.980 1.00 78.19 87 GLY A O 1
ATOM 684 N N . ARG A 1 88 ? 6.536 -6.425 6.235 1.00 82.75 88 ARG A N 1
ATOM 685 C CA . ARG A 1 88 ? 7.067 -6.833 7.537 1.00 82.75 88 ARG A CA 1
ATOM 686 C C . ARG A 1 88 ? 8.139 -5.838 7.941 1.00 82.75 88 ARG A C 1
ATOM 688 O O . ARG A 1 88 ? 9.227 -5.864 7.355 1.00 82.75 88 ARG A O 1
ATOM 695 N N . CYS A 1 89 ? 7.835 -4.966 8.897 1.00 81.19 89 CYS A N 1
ATOM 696 C CA . CYS A 1 89 ? 8.739 -3.883 9.265 1.00 81.19 89 CYS A CA 1
ATOM 697 C C . CYS A 1 89 ? 9.035 -3.826 10.761 1.00 81.19 89 CYS A C 1
ATOM 699 O O . CYS A 1 89 ? 8.220 -4.215 11.587 1.00 81.19 89 CYS A O 1
ATOM 701 N N . ARG A 1 90 ? 10.205 -3.301 11.140 1.00 83.50 90 ARG A N 1
ATOM 702 C CA . ARG A 1 90 ? 10.405 -2.909 12.546 1.00 83.50 90 ARG A CA 1
ATOM 703 C C . ARG A 1 90 ? 9.669 -1.601 12.839 1.00 83.50 90 ARG A C 1
ATOM 705 O O . ARG A 1 90 ? 9.017 -1.509 13.866 1.00 83.50 90 ARG A O 1
ATOM 712 N N . ALA A 1 91 ? 9.762 -0.629 11.936 1.00 81.69 91 ALA A N 1
ATOM 713 C CA . ALA A 1 91 ? 9.051 0.642 12.024 1.00 81.69 91 ALA A CA 1
ATOM 714 C C . ALA A 1 91 ? 8.408 1.003 10.679 1.00 81.69 91 ALA A C 1
ATOM 716 O O . ALA A 1 91 ? 9.028 0.821 9.622 1.00 81.69 91 ALA A O 1
ATOM 717 N N . MET A 1 92 ? 7.188 1.531 10.730 1.00 81.94 92 MET A N 1
ATOM 718 C CA . MET A 1 92 ? 6.446 2.008 9.568 1.00 81.94 92 MET A CA 1
ATOM 719 C C . MET A 1 92 ? 5.877 3.399 9.844 1.00 81.94 92 MET A C 1
ATOM 721 O O . MET A 1 92 ? 5.218 3.607 10.856 1.00 81.94 92 MET A O 1
ATOM 725 N N . TYR A 1 93 ? 6.136 4.328 8.932 1.00 81.56 93 TYR A N 1
ATOM 726 C CA . TYR A 1 93 ? 5.573 5.672 8.931 1.00 81.56 93 TYR A CA 1
ATOM 727 C C . TYR A 1 93 ? 4.732 5.838 7.670 1.00 81.56 93 TYR A C 1
ATOM 729 O O . TYR A 1 93 ? 5.241 5.614 6.561 1.00 81.56 93 TYR A O 1
ATOM 737 N N . SER A 1 94 ? 3.463 6.210 7.821 1.00 76.50 94 SER A N 1
ATOM 738 C CA . SER A 1 94 ? 2.593 6.466 6.679 1.00 76.50 94 SER A CA 1
ATOM 739 C C . SER A 1 94 ? 1.701 7.685 6.844 1.00 76.50 94 SER A C 1
ATOM 741 O O . SER A 1 94 ? 1.155 7.923 7.909 1.00 76.50 94 SER A O 1
ATOM 743 N N . ASN A 1 95 ? 1.481 8.416 5.752 1.00 71.56 95 ASN A N 1
ATOM 744 C CA . ASN A 1 95 ? 0.454 9.461 5.725 1.00 71.56 95 ASN A CA 1
ATOM 745 C C . ASN A 1 95 ? -0.948 8.890 5.473 1.00 71.56 95 ASN A C 1
ATOM 747 O O . ASN A 1 95 ? -1.933 9.609 5.598 1.00 71.56 95 ASN A O 1
ATOM 751 N N . THR A 1 96 ? -1.065 7.621 5.079 1.00 66.06 96 THR A N 1
ATOM 752 C CA . THR A 1 96 ? -2.355 6.968 4.811 1.00 66.06 96 THR A CA 1
ATOM 753 C C . THR A 1 96 ? -2.413 5.618 5.522 1.00 66.06 96 THR A C 1
ATOM 755 O O . THR A 1 96 ? -1.585 5.336 6.378 1.00 66.06 96 THR A O 1
ATOM 758 N N . ARG A 1 97 ? -3.394 4.775 5.187 1.00 66.44 97 ARG A N 1
ATOM 759 C CA . ARG A 1 97 ? -3.675 3.504 5.867 1.00 66.44 97 ARG A CA 1
ATOM 760 C C . ARG A 1 97 ? -2.546 2.467 5.670 1.00 66.44 97 ARG A C 1
ATOM 762 O O . ARG A 1 97 ? -2.462 1.904 4.570 1.00 66.44 97 ARG A O 1
ATOM 769 N N . PRO A 1 98 ? -1.689 2.170 6.672 1.00 67.62 98 PRO A N 1
ATOM 770 C CA . PRO A 1 98 ? -0.727 1.078 6.570 1.00 67.62 98 PRO A CA 1
ATOM 771 C C . PRO A 1 98 ? -1.414 -0.282 6.748 1.00 67.62 98 PRO A C 1
ATOM 773 O O . PRO A 1 98 ? -2.428 -0.394 7.427 1.00 67.62 98 PRO A O 1
ATOM 776 N N . SER A 1 99 ? -0.853 -1.331 6.148 1.00 65.19 99 SER A N 1
ATOM 777 C CA . SER A 1 99 ? -1.344 -2.708 6.308 1.00 65.19 99 SER A CA 1
ATOM 778 C C . SER A 1 99 ? -0.163 -3.667 6.407 1.00 65.19 99 SER A C 1
ATOM 780 O O . SER A 1 99 ? 0.487 -3.932 5.413 1.00 65.19 99 SER A O 1
ATOM 782 N N . GLY A 1 100 ? 0.205 -4.184 7.575 1.00 69.62 100 GLY A N 1
ATOM 783 C CA . GLY A 1 100 ? 1.394 -5.039 7.652 1.00 69.62 100 GLY A CA 1
ATOM 784 C C . GLY A 1 100 ? 1.701 -5.561 9.042 1.00 69.62 100 GLY A C 1
ATOM 785 O O . GLY A 1 100 ? 1.060 -5.178 10.011 1.00 69.62 100 GLY A O 1
ATOM 786 N N . ARG A 1 101 ? 2.710 -6.432 9.132 1.00 72.19 101 ARG A N 1
ATOM 787 C CA . ARG A 1 101 ? 3.222 -6.942 10.412 1.00 72.19 101 ARG A CA 1
ATOM 788 C C . ARG A 1 101 ? 4.370 -6.050 10.856 1.00 72.19 101 ARG A C 1
ATOM 790 O O . ARG A 1 101 ? 5.501 -6.229 10.385 1.00 72.19 101 ARG A O 1
ATOM 797 N N . CYS A 1 102 ? 4.072 -5.068 11.699 1.00 72.62 102 CYS A N 1
ATOM 798 C CA . CYS A 1 102 ? 5.047 -4.078 12.137 1.00 72.62 102 CYS A CA 1
ATOM 799 C C . CYS A 1 102 ? 5.156 -4.029 13.652 1.00 72.62 102 CYS A C 1
ATOM 801 O O . CYS A 1 102 ? 4.146 -4.011 14.337 1.00 72.62 102 CYS A O 1
ATOM 803 N N . ARG A 1 103 ? 6.387 -3.937 14.171 1.00 73.44 103 ARG A N 1
ATOM 804 C CA . ARG A 1 103 ? 6.582 -3.752 15.617 1.00 73.44 103 ARG A CA 1
ATOM 805 C C . ARG A 1 103 ? 6.073 -2.380 16.077 1.00 73.44 103 ARG A C 1
ATOM 807 O O . ARG A 1 103 ? 5.431 -2.289 17.113 1.00 73.44 103 ARG A O 1
ATOM 814 N N . ALA A 1 104 ? 6.354 -1.334 15.302 1.00 71.38 104 ALA A N 1
ATOM 815 C CA . ALA A 1 104 ? 5.870 0.019 15.560 1.00 71.38 104 ALA A CA 1
ATOM 816 C C . ALA A 1 104 ? 5.269 0.642 14.296 1.00 71.38 104 ALA A C 1
ATOM 818 O O . ALA A 1 104 ? 5.854 0.523 13.208 1.00 71.38 104 ALA A O 1
ATOM 819 N N . MET A 1 105 ? 4.140 1.336 14.452 1.00 73.94 105 MET A N 1
ATOM 820 C CA . MET A 1 105 ? 3.497 2.094 13.379 1.00 73.94 105 MET A CA 1
ATOM 821 C C . MET A 1 105 ? 3.118 3.506 13.811 1.00 73.94 105 MET A C 1
ATOM 823 O O . MET A 1 105 ? 2.601 3.719 14.904 1.00 73.94 105 MET A O 1
ATOM 827 N N . TYR A 1 106 ? 3.346 4.445 12.900 1.00 73.12 106 TYR A N 1
ATOM 828 C CA . TYR A 1 106 ? 2.869 5.816 12.979 1.00 73.12 106 TYR A CA 1
ATOM 829 C C . TYR A 1 106 ? 2.050 6.118 11.723 1.00 73.12 106 TYR A C 1
ATOM 831 O O . TYR A 1 106 ? 2.556 5.941 10.605 1.00 73.12 106 TYR A O 1
ATOM 839 N N . SER A 1 107 ? 0.796 6.544 11.897 1.00 70.06 107 SER A N 1
ATOM 840 C CA . SER A 1 107 ? -0.047 6.987 10.787 1.00 70.06 107 SER A CA 1
ATOM 841 C C . SER A 1 107 ? -0.903 8.195 11.135 1.00 70.06 107 SER A C 1
ATOM 843 O O . SER A 1 107 ? -1.429 8.299 12.238 1.00 70.06 107 SER A O 1
ATOM 845 N N . ASN A 1 108 ? -1.084 9.067 10.143 1.00 67.12 108 ASN A N 1
ATOM 846 C CA . ASN A 1 108 ? -1.992 10.211 10.226 1.00 67.12 108 ASN A CA 1
ATOM 847 C C . ASN A 1 108 ? -3.455 9.841 9.907 1.00 67.12 108 ASN A C 1
ATOM 849 O O . ASN A 1 108 ? -4.330 10.683 10.053 1.00 67.12 108 ASN A O 1
ATOM 853 N N . ASN A 1 109 ? -3.737 8.622 9.425 1.00 60.66 109 ASN A N 1
ATOM 854 C CA . ASN A 1 109 ? -5.066 8.207 8.960 1.00 60.66 109 ASN A CA 1
ATOM 855 C C . ASN A 1 109 ? -5.441 6.801 9.462 1.00 60.66 109 ASN A C 1
ATOM 857 O O . ASN A 1 109 ? -4.598 5.903 9.445 1.00 60.66 109 ASN A O 1
ATOM 861 N N . ARG A 1 110 ? -6.732 6.600 9.786 1.00 52.66 110 ARG A N 1
ATOM 862 C CA . ARG A 1 110 ? -7.335 5.340 10.280 1.00 52.66 110 ARG A CA 1
ATOM 863 C C . ARG A 1 110 ? -6.870 4.120 9.452 1.00 52.66 110 ARG A C 1
ATOM 865 O O . ARG A 1 110 ? -7.207 4.0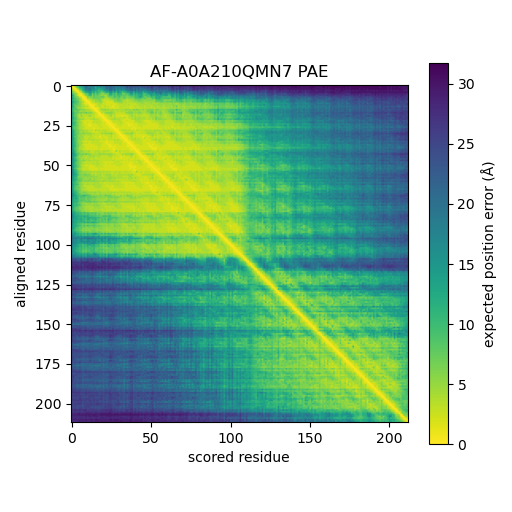74 8.265 1.00 52.66 110 ARG A O 1
ATOM 872 N N . PRO A 1 111 ? -6.077 3.167 9.987 1.00 53.00 111 PRO A N 1
ATOM 873 C CA . PRO A 1 111 ? -5.670 1.953 9.271 1.00 53.00 111 PRO A CA 1
ATOM 874 C C . PRO A 1 111 ? -6.900 1.109 8.894 1.00 53.00 111 PRO A C 1
ATOM 876 O O . PRO A 1 111 ? -7.967 1.281 9.456 1.00 53.00 111 PRO A O 1
ATOM 879 N N . SER A 1 112 ? -6.807 0.234 7.889 1.00 42.03 112 SER A N 1
ATOM 880 C CA . SER A 1 112 ? -7.915 -0.683 7.569 1.00 42.03 112 SER A CA 1
ATOM 881 C C . SER A 1 112 ? -7.366 -2.018 7.085 1.00 42.03 112 SER A C 1
ATOM 883 O O . SER A 1 112 ? -6.663 -2.053 6.067 1.00 42.03 112 SER A O 1
ATOM 885 N N . GLY A 1 113 ? -7.703 -3.090 7.801 1.00 42.31 113 GLY A N 1
ATOM 886 C CA . GLY A 1 113 ? -7.286 -4.473 7.551 1.00 42.31 113 GLY A CA 1
ATOM 887 C C . GLY A 1 113 ? -6.619 -5.104 8.781 1.00 42.31 113 GLY A C 1
ATOM 888 O O . GLY A 1 113 ? -6.112 -4.364 9.617 1.00 42.31 113 GLY A O 1
ATOM 889 N N . PRO A 1 114 ? -6.586 -6.447 8.895 1.00 41.28 114 PRO A N 1
ATOM 890 C CA . PRO A 1 114 ? -6.058 -7.145 10.065 1.00 41.28 114 PRO A CA 1
ATOM 891 C C . PRO A 1 114 ? -4.573 -6.821 10.234 1.00 41.28 114 PRO A C 1
ATOM 893 O O . PRO A 1 114 ? -3.699 -7.327 9.516 1.00 41.28 114 PRO A O 1
ATOM 896 N N . VAL A 1 115 ? -4.288 -5.918 11.164 1.00 49.75 115 VAL A N 1
ATOM 897 C CA . VAL A 1 115 ? -2.935 -5.531 11.524 1.00 49.75 115 VAL A CA 1
ATOM 898 C C . VAL A 1 115 ? -2.411 -6.607 12.467 1.00 49.75 115 VAL A C 1
ATOM 900 O O . VAL A 1 115 ? -2.733 -6.645 13.646 1.00 49.75 115 VAL A O 1
ATOM 903 N N . GLY A 1 116 ? -1.615 -7.533 11.937 1.00 49.81 116 GLY A N 1
ATOM 904 C CA . GLY A 1 116 ? -1.009 -8.573 12.762 1.00 49.81 116 GLY A CA 1
ATOM 905 C C . GLY A 1 116 ? -0.072 -7.965 13.808 1.00 49.81 116 GLY A C 1
ATOM 906 O O . GLY A 1 116 ? 0.959 -7.426 13.415 1.00 49.81 116 GLY A O 1
ATOM 907 N N . GLN A 1 117 ? -0.435 -8.113 15.087 1.00 52.97 117 GLN A N 1
ATOM 908 C CA . GLN A 1 117 ? 0.343 -7.841 16.307 1.00 52.97 117 GLN A CA 1
ATOM 909 C C . GLN A 1 117 ? 1.182 -6.553 16.261 1.00 52.97 117 GLN A C 1
ATOM 911 O O . GLN A 1 117 ? 2.317 -6.554 15.775 1.00 52.97 117 GLN A O 1
ATOM 916 N N . CYS A 1 118 ? 0.654 -5.472 16.838 1.00 55.91 118 CYS A N 1
ATOM 917 C CA . CYS A 1 118 ? 1.437 -4.269 17.117 1.00 55.91 118 CYS A CA 1
ATOM 918 C C . CYS A 1 118 ? 1.859 -4.239 18.578 1.00 55.91 118 CYS A C 1
ATOM 920 O O . CYS A 1 118 ? 1.020 -4.384 19.464 1.00 55.91 118 CYS A O 1
ATOM 922 N N . THR A 1 119 ? 3.150 -3.994 18.829 1.00 57.16 119 THR A N 1
ATOM 923 C CA . THR A 1 119 ? 3.602 -3.748 20.204 1.00 57.16 119 THR A CA 1
ATOM 924 C C . THR A 1 119 ? 3.373 -2.297 20.628 1.00 57.16 119 THR A C 1
ATOM 926 O O . THR A 1 119 ? 3.188 -2.053 21.807 1.00 57.16 119 THR A O 1
ATOM 929 N N . ALA A 1 120 ? 3.410 -1.339 19.686 1.00 57.66 120 ALA A N 1
ATOM 930 C CA . ALA A 1 120 ? 3.190 0.081 19.979 1.00 57.66 120 ALA A CA 1
ATOM 931 C C . ALA A 1 120 ? 2.663 0.871 18.761 1.00 57.66 120 ALA A C 1
ATOM 933 O O . ALA A 1 120 ? 3.212 0.737 17.656 1.00 57.66 120 ALA A O 1
ATOM 934 N N . THR A 1 121 ? 1.660 1.736 18.957 1.00 65.00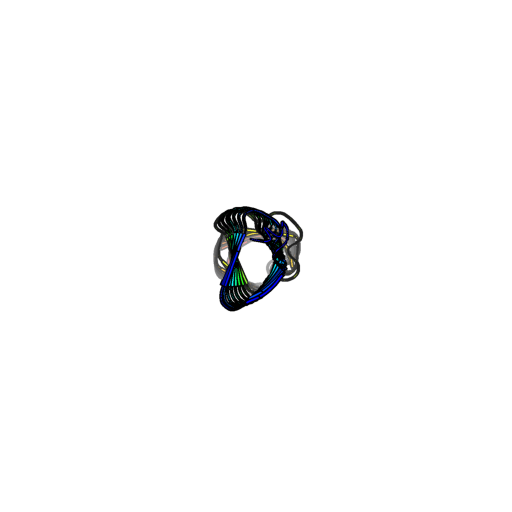 121 THR A N 1
ATOM 935 C CA . THR A 1 121 ? 1.122 2.643 17.918 1.00 65.00 121 THR A CA 1
ATOM 936 C C . THR A 1 121 ? 0.801 4.045 18.443 1.00 65.00 121 THR A C 1
ATOM 938 O O . THR A 1 121 ? 0.326 4.191 19.565 1.00 65.00 121 THR A O 1
ATOM 941 N N . ILE A 1 122 ? 0.997 5.070 17.605 1.00 63.84 122 ILE A N 1
ATOM 942 C CA . ILE A 1 122 ? 0.580 6.459 17.878 1.00 63.84 122 ILE A CA 1
ATOM 943 C C . ILE A 1 122 ? -0.299 6.953 16.719 1.00 63.84 122 ILE A C 1
ATOM 945 O O . ILE A 1 122 ? 0.128 6.852 15.563 1.00 63.84 122 ILE A O 1
ATOM 949 N N . GLY A 1 123 ? -1.481 7.505 17.020 1.00 67.19 123 GLY A N 1
ATOM 950 C CA . GLY A 1 123 ? -2.385 8.135 16.044 1.00 67.19 123 GLY A CA 1
ATOM 951 C C . GLY A 1 123 ? -3.820 7.596 16.065 1.00 67.19 123 GLY A C 1
ATOM 952 O O . GLY A 1 123 ? -4.272 7.064 17.072 1.00 67.19 123 GLY A O 1
ATOM 953 N N . LEU A 1 124 ? -4.539 7.760 14.946 1.00 58.44 124 LEU A N 1
ATOM 954 C CA . LEU A 1 124 ? -5.866 7.164 14.737 1.00 58.44 124 LEU A CA 1
ATOM 955 C C . LEU A 1 124 ? -5.713 5.671 14.434 1.00 58.44 124 LEU A C 1
ATOM 957 O O . LEU A 1 124 ? -5.039 5.318 13.460 1.00 58.44 124 LEU A O 1
ATOM 961 N N . VAL A 1 125 ? -6.356 4.804 15.209 1.00 59.41 125 VAL A N 1
ATOM 962 C CA . VAL A 1 125 ? -6.230 3.350 15.074 1.00 59.41 125 VAL A CA 1
ATOM 963 C C . VAL A 1 125 ? -7.614 2.706 14.962 1.00 59.41 125 VAL A C 1
ATOM 965 O O . VAL A 1 125 ? -8.509 3.001 15.738 1.00 59.41 125 VAL A O 1
ATOM 968 N N . ASP A 1 126 ? -7.774 1.840 13.961 1.00 56.56 126 ASP A N 1
ATOM 969 C CA . ASP A 1 126 ? -8.894 0.905 13.833 1.00 56.56 126 ASP A CA 1
ATOM 970 C C . ASP A 1 126 ? -8.298 -0.498 13.939 1.00 56.56 126 ASP A C 1
ATOM 972 O O . ASP A 1 126 ? -7.547 -0.925 13.046 1.00 56.56 126 ASP A O 1
ATOM 976 N N . ALA A 1 127 ? -8.485 -1.135 15.091 1.00 53.06 127 ALA A N 1
ATOM 977 C CA . ALA A 1 127 ? -7.831 -2.392 15.417 1.00 53.06 127 ALA A CA 1
ATOM 978 C C . ALA A 1 127 ? -8.851 -3.512 15.561 1.00 53.06 127 ALA A C 1
ATOM 980 O O . ALA A 1 127 ? -9.461 -3.708 16.605 1.00 53.06 127 ALA A O 1
ATOM 981 N N . VAL A 1 128 ? -8.926 -4.339 14.528 1.00 53.28 128 VAL A N 1
ATOM 982 C CA . VAL A 1 128 ? -9.413 -5.709 14.659 1.00 53.28 128 VAL A CA 1
ATOM 983 C C . VAL A 1 128 ? -8.167 -6.560 14.909 1.00 53.28 128 VAL A C 1
ATOM 985 O O . VAL A 1 128 ? -7.526 -6.881 13.909 1.00 53.28 128 VAL A O 1
ATOM 988 N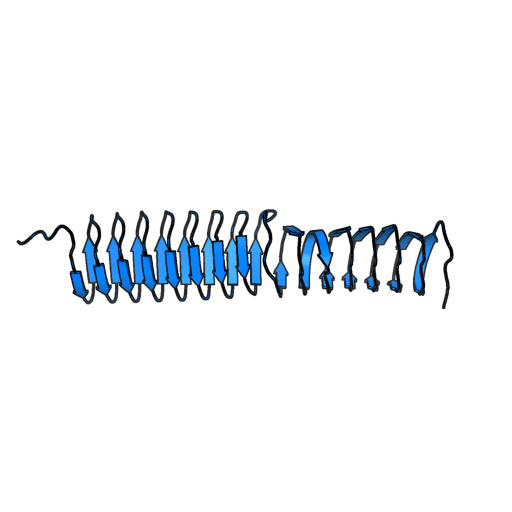 N . TRP A 1 129 ? -7.747 -6.779 16.176 1.00 56.88 129 TRP A N 1
ATOM 989 C CA . TRP A 1 129 ? -6.675 -7.691 16.696 1.00 56.88 129 TRP A CA 1
ATOM 990 C C . TRP A 1 129 ? -5.858 -7.139 17.907 1.00 56.88 129 TRP A C 1
ATOM 992 O O . TRP A 1 129 ? -5.940 -5.968 18.260 1.00 56.88 129 TRP A O 1
ATOM 1002 N N . LEU A 1 130 ? -5.005 -8.003 18.500 1.00 54.69 130 LEU A N 1
ATOM 1003 C CA . LEU A 1 130 ? -4.076 -7.759 19.628 1.00 54.69 130 LEU A CA 1
ATOM 1004 C C . LEU A 1 130 ? -3.142 -6.534 19.472 1.00 54.69 130 LEU A C 1
ATOM 1006 O O . LEU A 1 130 ? -2.187 -6.581 18.683 1.00 54.69 130 LEU A O 1
ATOM 1010 N N . CYS A 1 131 ? -3.343 -5.501 20.299 1.00 59.53 131 CYS A N 1
ATOM 1011 C CA . CYS A 1 131 ? -2.451 -4.337 20.442 1.00 59.53 131 CYS A CA 1
ATOM 1012 C C . CYS A 1 131 ? -2.029 -4.155 21.907 1.00 59.53 131 CYS A C 1
ATOM 1014 O O . CYS A 1 131 ? -2.886 -4.101 22.787 1.00 59.53 131 CYS A O 1
ATOM 1016 N N . THR A 1 132 ? -0.722 -4.052 22.185 1.00 60.78 132 THR A N 1
ATOM 1017 C CA . THR A 1 132 ? -0.266 -3.964 23.586 1.00 60.78 132 THR A CA 1
ATOM 1018 C C . THR A 1 132 ? -0.180 -2.544 24.135 1.00 60.78 132 THR A C 1
ATOM 1020 O O . THR A 1 132 ? -0.464 -2.352 25.310 1.00 60.78 132 THR A O 1
ATOM 1023 N N . GLU A 1 133 ? 0.192 -1.557 23.312 1.00 67.25 133 GLU A N 1
ATOM 1024 C CA . GLU A 1 133 ? 0.363 -0.160 23.741 1.00 67.25 133 GLU A CA 1
ATOM 1025 C C . GLU A 1 133 ? -0.104 0.811 22.644 1.00 67.25 133 GLU A C 1
ATOM 1027 O O . GLU A 1 133 ? 0.411 0.781 21.519 1.00 67.25 133 GLU A O 1
ATOM 1032 N N . THR A 1 134 ? -1.056 1.696 22.944 1.00 66.31 134 THR A N 1
ATOM 1033 C CA . THR A 1 134 ? -1.529 2.716 21.992 1.00 66.31 134 THR A CA 1
ATOM 1034 C C . THR A 1 134 ? -1.630 4.106 22.625 1.00 66.31 134 THR A C 1
ATOM 1036 O O . THR A 1 134 ? -1.959 4.253 23.799 1.00 66.31 134 THR A O 1
ATOM 1039 N N . ILE A 1 135 ? -1.340 5.150 21.840 1.00 65.69 135 ILE A N 1
ATOM 1040 C CA . ILE A 1 135 ? -1.612 6.550 22.199 1.00 65.69 135 ILE A CA 1
ATOM 1041 C C . ILE A 1 135 ? -2.423 7.190 21.067 1.00 65.69 135 ILE A C 1
ATOM 1043 O O . ILE A 1 135 ? -1.917 7.301 19.945 1.00 65.69 135 ILE A O 1
ATOM 1047 N N . GLY A 1 136 ? -3.654 7.629 21.344 1.00 69.94 136 GLY A N 1
ATOM 1048 C CA . GLY A 1 136 ? -4.512 8.308 20.364 1.00 69.94 136 GLY A CA 1
ATOM 1049 C C . GLY A 1 136 ? -5.996 7.937 20.438 1.00 69.94 136 GLY A C 1
ATOM 1050 O O . GLY A 1 136 ? -6.503 7.582 21.496 1.00 69.94 136 GLY A O 1
ATOM 1051 N N . LEU A 1 137 ? -6.689 8.073 19.305 1.00 65.38 137 LEU A N 1
ATOM 1052 C CA . LEU A 1 137 ? -8.088 7.663 19.127 1.00 65.38 137 LEU A CA 1
ATOM 1053 C C . LEU A 1 137 ? -8.126 6.238 18.575 1.00 65.38 137 LEU A C 1
ATOM 1055 O O . LEU A 1 137 ? -7.480 5.959 17.560 1.00 65.38 137 LEU A O 1
ATOM 1059 N N . MET A 1 138 ? -8.900 5.375 19.217 1.00 67.06 138 MET A N 1
ATOM 1060 C CA . MET A 1 138 ? -8.991 3.950 18.933 1.00 67.06 138 MET A CA 1
ATOM 1061 C C . MET A 1 138 ? -10.452 3.539 18.726 1.00 67.06 138 MET A C 1
ATOM 1063 O O . MET A 1 138 ? -11.289 3.870 19.553 1.00 67.06 138 MET A O 1
ATOM 1067 N N . ASP A 1 139 ? -10.724 2.806 17.650 1.00 65.62 139 ASP A N 1
ATOM 1068 C CA . ASP A 1 139 ? -11.974 2.076 17.387 1.00 65.62 139 ASP A CA 1
ATOM 1069 C C . ASP A 1 139 ? -11.579 0.597 17.209 1.00 65.62 139 ASP A C 1
ATOM 1071 O O . ASP A 1 139 ? -10.754 0.282 16.345 1.00 65.62 139 ASP A O 1
ATOM 1075 N N . ALA A 1 140 ? -11.999 -0.299 18.103 1.00 62.00 140 ALA A N 1
ATOM 1076 C CA . ALA A 1 140 ? -11.411 -1.633 18.206 1.00 62.00 140 ALA A CA 1
ATOM 1077 C C . ALA A 1 140 ? -12.420 -2.768 18.421 1.00 62.00 140 ALA A C 1
ATOM 1079 O O . ALA A 1 140 ? -13.371 -2.669 19.184 1.00 62.00 140 ALA A O 1
ATOM 1080 N N . VAL A 1 141 ? -12.119 -3.917 17.811 1.00 60.94 141 VAL A N 1
ATOM 1081 C CA . VAL A 1 141 ? -12.783 -5.203 18.068 1.00 60.94 141 VAL A CA 1
ATOM 1082 C C . VAL A 1 141 ? -11.691 -6.236 18.368 1.00 60.94 141 VAL A C 1
ATOM 1084 O O . VAL A 1 141 ? -10.945 -6.640 17.468 1.00 60.94 141 VAL A O 1
ATOM 1087 N N . GLY A 1 142 ? -11.528 -6.627 19.637 1.00 61.50 142 GLY A N 1
ATOM 1088 C CA . GLY A 1 142 ? -10.513 -7.596 20.074 1.00 61.50 142 GLY A CA 1
ATOM 1089 C C . GLY A 1 142 ? -9.865 -7.285 21.431 1.00 61.50 142 GLY A C 1
ATOM 1090 O O . GLY A 1 142 ? -10.438 -6.600 22.268 1.00 61.50 142 GLY A O 1
ATOM 1091 N N . LEU A 1 143 ? -8.651 -7.812 21.660 1.00 55.59 143 LEU A N 1
ATOM 1092 C CA . LEU A 1 143 ? -7.974 -7.797 22.968 1.00 55.59 143 LEU A CA 1
ATOM 1093 C C . LEU A 1 143 ? -6.822 -6.782 23.015 1.00 55.59 143 LEU A C 1
ATOM 1095 O O . LEU A 1 143 ? -5.868 -6.901 22.246 1.00 55.59 143 LEU A O 1
ATOM 1099 N N . TYR A 1 144 ? -6.857 -5.815 23.928 1.00 65.88 144 TYR A N 1
ATOM 1100 C CA . TYR A 1 144 ? -5.799 -4.803 24.039 1.00 65.88 14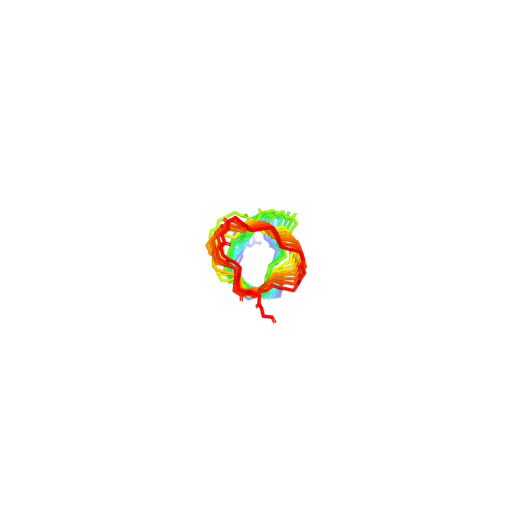4 TYR A CA 1
ATOM 1101 C C . TYR A 1 144 ? -5.404 -4.513 25.486 1.00 65.88 144 TYR A C 1
ATOM 1103 O O . TYR A 1 144 ? -6.238 -4.541 26.388 1.00 65.88 144 TYR A O 1
ATOM 1111 N N . THR A 1 145 ? -4.107 -4.267 25.720 1.00 60.66 145 THR A N 1
ATOM 1112 C CA . THR A 1 145 ? -3.562 -4.272 27.090 1.00 60.66 145 THR A CA 1
ATOM 1113 C C . THR A 1 145 ? -3.285 -2.904 27.699 1.00 60.66 145 THR A C 1
ATOM 1115 O O . THR A 1 145 ? -3.363 -2.796 28.914 1.00 60.66 145 THR A O 1
ATOM 1118 N N . ALA A 1 146 ? -2.955 -1.875 26.911 1.00 64.06 146 ALA A N 1
ATOM 1119 C CA . ALA A 1 146 ? -2.688 -0.531 27.430 1.00 64.06 146 ALA A CA 1
ATOM 1120 C C . ALA A 1 146 ? -2.963 0.563 26.384 1.00 64.06 146 ALA A C 1
ATOM 1122 O O . ALA A 1 146 ? -2.404 0.525 25.285 1.00 64.06 146 ALA A O 1
ATOM 1123 N N . THR A 1 147 ? -3.780 1.561 26.724 1.00 68.00 147 THR A N 1
ATOM 1124 C CA . THR A 1 147 ? -4.117 2.683 25.832 1.00 68.00 147 THR A CA 1
ATOM 1125 C C . THR A 1 147 ? -4.152 4.016 26.581 1.00 68.00 147 THR A C 1
ATOM 1127 O O . THR A 1 147 ? -4.678 4.095 27.689 1.00 68.00 147 THR A O 1
ATOM 1130 N N . ILE A 1 148 ? -3.664 5.090 25.961 1.00 66.56 148 ILE A N 1
ATOM 1131 C CA . ILE A 1 148 ? -3.848 6.470 26.437 1.00 66.56 148 ILE A CA 1
ATOM 1132 C C . ILE A 1 148 ? -4.623 7.251 25.370 1.00 66.56 148 ILE A C 1
ATOM 1134 O O . ILE A 1 148 ? -4.108 7.449 24.266 1.00 66.56 148 ILE A O 1
ATOM 1138 N N . GLY A 1 149 ? -5.837 7.709 25.687 1.00 74.00 149 GLY A N 1
ATOM 1139 C CA . GLY A 1 149 ? -6.665 8.511 24.780 1.00 74.00 149 GLY A CA 1
ATOM 1140 C C . GLY A 1 149 ? -8.155 8.157 24.787 1.00 74.00 149 GLY A C 1
ATOM 1141 O O . GLY A 1 149 ? -8.723 7.889 25.841 1.00 74.00 149 GLY A O 1
ATOM 1142 N N . LEU A 1 150 ? -8.777 8.231 23.607 1.00 67.81 150 LEU A N 1
ATOM 1143 C CA . LEU A 1 150 ? -10.198 7.945 23.370 1.00 67.81 150 LEU A CA 1
ATOM 1144 C C . LEU A 1 150 ? -10.329 6.540 22.784 1.00 67.81 150 LEU A C 1
ATOM 1146 O O . LEU A 1 150 ? -9.694 6.260 21.766 1.00 67.81 150 LEU A O 1
ATOM 1150 N N . VAL A 1 151 ? -11.129 5.679 23.404 1.00 70.38 151 VAL A N 1
ATOM 1151 C CA . VAL A 1 151 ? -11.287 4.275 23.007 1.00 70.38 151 VAL A CA 1
ATOM 1152 C C . VAL A 1 151 ? -12.763 3.946 22.836 1.00 70.38 151 VAL A C 1
ATOM 1154 O O . VAL A 1 151 ? -13.526 4.170 23.760 1.00 70.38 151 VAL A O 1
ATOM 1157 N N . ASP A 1 152 ? -13.134 3.402 21.683 1.00 74.69 152 ASP A N 1
ATOM 1158 C CA . ASP A 1 152 ? -14.389 2.682 21.438 1.00 74.69 152 ASP A CA 1
ATOM 1159 C C . ASP A 1 152 ? -14.021 1.215 21.194 1.00 74.69 152 ASP A C 1
ATOM 1161 O O . ASP A 1 152 ? -13.158 0.927 20.353 1.00 74.69 152 ASP A O 1
ATOM 1165 N N . ALA A 1 153 ? -14.555 0.296 21.995 1.00 66.62 153 ALA A N 1
ATOM 1166 C CA . ALA A 1 153 ? -14.098 -1.081 22.002 1.00 66.62 153 ALA A CA 1
ATOM 1167 C C . ALA A 1 153 ? -15.165 -2.140 22.240 1.00 66.62 153 ALA A C 1
ATOM 1169 O O . ALA A 1 153 ? -16.020 -2.037 23.113 1.00 66.62 153 ALA A O 1
ATOM 1170 N N . VAL A 1 154 ? -14.984 -3.263 21.548 1.00 61.69 154 VAL A N 1
ATOM 1171 C CA . VAL A 1 154 ? -15.771 -4.481 21.727 1.00 61.69 154 VAL A CA 1
ATOM 1172 C C . VAL A 1 154 ? -14.836 -5.639 22.109 1.00 61.69 154 VAL A C 1
ATOM 1174 O O . VAL A 1 154 ? -13.811 -5.849 21.458 1.00 61.69 154 VAL A O 1
ATOM 1177 N N . GLU A 1 155 ? -15.219 -6.403 23.138 1.00 63.22 155 GLU A N 1
ATOM 1178 C CA . GLU A 1 155 ? -14.585 -7.606 23.721 1.00 63.22 155 GLU A CA 1
ATOM 1179 C C . GLU A 1 155 ? -13.698 -7.412 24.971 1.00 63.22 155 GLU A C 1
ATOM 1181 O O . GLU A 1 155 ? -14.161 -7.770 26.059 1.00 63.22 155 GLU A O 1
ATOM 1186 N N . LEU A 1 156 ? -12.436 -6.945 24.884 1.00 61.19 156 LEU A N 1
ATOM 1187 C CA . LEU A 1 156 ? -11.548 -6.918 26.070 1.00 61.19 156 LEU A CA 1
ATOM 1188 C C . LEU A 1 156 ? -10.518 -5.774 26.111 1.00 61.19 156 LEU A C 1
ATOM 1190 O O . LEU A 1 156 ? -9.577 -5.732 25.314 1.00 61.19 156 LEU A O 1
ATOM 1194 N N . SER A 1 157 ? -10.633 -4.928 27.138 1.00 66.44 157 SER A N 1
ATOM 1195 C CA . SER A 1 157 ? -9.728 -3.823 27.467 1.00 66.44 157 SER A CA 1
ATOM 1196 C C . SER A 1 157 ? -9.002 -4.084 28.786 1.00 66.44 157 SER A C 1
ATOM 1198 O O . SER A 1 157 ? -9.647 -4.343 29.801 1.00 66.44 157 SER A O 1
ATOM 1200 N N . ALA A 1 158 ? -7.662 -4.059 28.809 1.00 63.03 158 ALA A N 1
ATOM 1201 C CA . ALA A 1 158 ? -6.934 -4.346 30.051 1.00 63.03 158 ALA A CA 1
ATOM 1202 C C . ALA A 1 158 ? -6.551 -3.090 30.857 1.00 63.03 158 ALA A C 1
ATOM 1204 O O . ALA A 1 158 ? -6.699 -3.073 32.077 1.00 63.03 158 ALA A O 1
ATOM 1205 N N . ALA A 1 159 ? -6.068 -2.037 30.195 1.00 68.75 159 ALA A N 1
ATOM 1206 C CA . ALA A 1 159 ? -5.704 -0.782 30.849 1.00 68.75 159 ALA A CA 1
ATOM 1207 C C . ALA A 1 159 ? -5.966 0.417 29.929 1.00 68.75 159 ALA A C 1
ATOM 1209 O O . ALA A 1 159 ? -5.374 0.502 28.853 1.00 68.75 159 ALA A O 1
ATOM 1210 N N . THR A 1 160 ? -6.808 1.363 30.342 1.00 70.75 160 THR A N 1
ATOM 1211 C CA . THR A 1 160 ? -7.042 2.611 29.598 1.00 70.75 160 THR A CA 1
ATOM 1212 C C . THR A 1 160 ? -6.829 3.837 30.487 1.00 70.75 160 THR A C 1
ATOM 1214 O O . THR A 1 160 ? -7.171 3.839 31.666 1.00 70.75 160 THR A O 1
ATOM 1217 N N . ILE A 1 161 ? -6.236 4.897 29.939 1.00 72.00 161 ILE A N 1
ATOM 1218 C CA . ILE A 1 161 ? -6.180 6.223 30.566 1.00 72.00 161 ILE A CA 1
ATOM 1219 C C . ILE A 1 161 ? -6.845 7.211 29.605 1.00 72.00 161 ILE A C 1
ATOM 1221 O O . ILE A 1 161 ? -6.316 7.447 28.516 1.00 72.00 161 ILE A O 1
ATOM 1225 N N . GLY A 1 162 ? -7.984 7.787 29.992 1.00 78.44 162 GLY A N 1
ATOM 1226 C CA . GLY A 1 162 ? -8.747 8.730 29.172 1.00 78.44 162 GLY A CA 1
ATOM 1227 C C . GLY A 1 162 ? -10.248 8.441 29.141 1.00 78.44 162 GLY A C 1
ATOM 1228 O O . GLY A 1 162 ? -10.864 8.253 30.185 1.00 78.44 162 GLY A O 1
ATOM 1229 N N . LEU A 1 163 ? -10.838 8.471 27.947 1.00 72.56 163 LEU A N 1
ATOM 1230 C CA . LEU A 1 163 ? -12.262 8.213 27.723 1.00 72.56 163 LEU A CA 1
ATOM 1231 C C . LEU A 1 163 ? -12.420 6.844 27.058 1.00 72.56 163 LEU A C 1
ATOM 1233 O O . LEU A 1 163 ? -11.755 6.591 26.051 1.00 72.56 163 LEU A O 1
ATOM 1237 N N . ALA A 1 164 ? -13.277 5.982 27.599 1.00 76.56 164 ALA A N 1
ATOM 1238 C CA . ALA A 1 164 ? -13.520 4.650 27.053 1.00 76.56 164 ALA A CA 1
ATOM 1239 C C . ALA A 1 164 ? -15.022 4.363 26.934 1.00 76.56 164 ALA A C 1
ATOM 1241 O O . ALA A 1 164 ? -15.724 4.439 27.932 1.00 76.56 164 ALA A O 1
ATOM 1242 N N . ASP A 1 165 ? -15.478 4.013 25.737 1.00 79.25 165 ASP A N 1
ATOM 1243 C CA . ASP A 1 165 ? -16.743 3.325 25.476 1.00 79.25 165 ASP A CA 1
ATOM 1244 C C . ASP A 1 165 ? -16.408 1.849 25.232 1.00 79.25 165 ASP A C 1
ATOM 1246 O O . ASP A 1 165 ? -15.551 1.533 24.398 1.00 79.25 165 ASP A O 1
ATOM 1250 N N . ALA A 1 166 ? -16.960 0.945 26.038 1.00 74.06 166 ALA A N 1
ATOM 1251 C CA . ALA A 1 166 ? -16.561 -0.452 26.005 1.00 74.06 166 ALA A CA 1
ATOM 1252 C C . ALA A 1 166 ? -17.714 -1.436 26.205 1.00 74.06 166 ALA A C 1
ATOM 1254 O O . ALA A 1 166 ? -18.400 -1.443 27.224 1.00 74.06 166 ALA A O 1
ATOM 1255 N N . VAL A 1 167 ? -17.834 -2.387 25.282 1.00 72.75 167 VAL A N 1
ATOM 1256 C CA . VAL A 1 167 ? -18.773 -3.509 25.366 1.00 72.75 167 VAL A CA 1
ATOM 1257 C C . VAL A 1 167 ? -17.988 -4.804 25.590 1.00 72.75 167 VAL A C 1
ATOM 1259 O O . VAL A 1 167 ? -17.340 -5.309 24.672 1.00 72.75 167 VAL A O 1
ATOM 1262 N N . GLY A 1 168 ? -18.020 -5.364 26.804 1.00 74.19 168 GLY A N 1
ATOM 1263 C CA . GLY A 1 168 ? -17.290 -6.591 27.157 1.00 74.19 168 GLY A CA 1
ATOM 1264 C C . GLY A 1 168 ? -16.606 -6.548 28.528 1.00 74.19 168 GLY A C 1
ATOM 1265 O O . GLY A 1 168 ? -17.245 -6.240 29.532 1.00 74.19 168 GLY A O 1
ATOM 1266 N N . LEU A 1 169 ? -15.322 -6.921 28.591 1.00 68.88 169 LEU A N 1
ATOM 1267 C CA . LEU A 1 169 ? -14.515 -6.910 29.819 1.00 68.88 169 LEU A CA 1
ATOM 1268 C C . LEU A 1 169 ? -13.550 -5.716 29.840 1.00 68.88 169 LEU A C 1
ATOM 1270 O O . LEU A 1 169 ? -12.680 -5.617 28.978 1.00 68.88 169 LEU A O 1
ATOM 1274 N N . CYS A 1 170 ? -13.631 -4.875 30.869 1.00 69.44 170 CYS A N 1
ATOM 1275 C CA . CYS A 1 170 ? -12.683 -3.790 31.128 1.00 69.44 170 CYS A CA 1
ATOM 1276 C C . CYS A 1 170 ? -11.958 -4.010 32.449 1.00 69.44 170 CYS A C 1
ATOM 1278 O O . CYS A 1 170 ? -12.590 -3.964 33.502 1.00 69.44 170 CYS A O 1
ATOM 1280 N N . THR A 1 171 ? -10.644 -4.247 32.442 1.00 71.38 171 THR A N 1
ATOM 1281 C CA . THR A 1 171 ? -9.970 -4.618 33.694 1.00 71.38 171 THR A CA 1
ATOM 1282 C C . THR A 1 171 ? -9.457 -3.439 34.517 1.00 71.38 171 THR A C 1
ATOM 1284 O O . THR A 1 171 ? -9.530 -3.476 35.743 1.00 71.38 171 THR A O 1
ATOM 1287 N N . ALA A 1 172 ? -8.958 -2.382 33.880 1.00 72.19 172 ALA A N 1
ATOM 1288 C CA . ALA A 1 172 ? -8.469 -1.197 34.578 1.00 72.19 172 ALA A CA 1
ATOM 1289 C C . ALA A 1 172 ? -8.653 0.057 33.721 1.00 72.19 172 ALA A C 1
ATOM 1291 O O . ALA A 1 172 ? -8.179 0.111 32.589 1.00 72.19 172 ALA A O 1
ATOM 1292 N N . THR A 1 173 ? -9.296 1.089 34.252 1.00 73.12 173 THR A N 1
ATOM 1293 C CA . THR A 1 173 ? -9.433 2.372 33.553 1.00 73.12 173 THR A CA 1
ATOM 1294 C C . THR A 1 173 ? -9.187 3.544 34.502 1.00 73.12 173 THR A C 1
ATOM 1296 O O . THR A 1 173 ? -9.536 3.495 35.680 1.00 73.12 173 THR A O 1
ATOM 1299 N N . ILE A 1 174 ? -8.568 4.612 34.002 1.00 75.44 174 ILE A N 1
ATOM 1300 C CA . ILE A 1 174 ? -8.443 5.897 34.699 1.00 75.44 174 ILE A CA 1
ATOM 1301 C C . ILE A 1 174 ? -9.056 6.972 33.801 1.00 75.44 174 ILE A C 1
ATOM 1303 O O . ILE A 1 174 ? -8.491 7.283 32.752 1.00 75.44 174 ILE A O 1
ATOM 1307 N N . GLY A 1 175 ? -10.187 7.552 34.204 1.00 80.81 175 GLY A N 1
ATOM 1308 C CA . GLY A 1 175 ? -10.876 8.610 33.462 1.00 80.81 175 GLY A CA 1
ATOM 1309 C C . GLY A 1 175 ? -12.396 8.442 33.415 1.00 80.81 175 GLY A C 1
ATOM 1310 O O . GLY A 1 175 ? -13.006 8.159 34.443 1.00 80.81 175 GLY A O 1
ATOM 1311 N N . LEU A 1 176 ? -13.007 8.690 32.252 1.00 78.56 176 LEU A N 1
ATOM 1312 C CA . LEU A 1 176 ? -14.460 8.607 32.046 1.00 78.56 176 LEU A CA 1
ATOM 1313 C C . LEU A 1 176 ? -14.788 7.372 31.205 1.00 78.56 176 LEU A C 1
ATOM 1315 O O . LEU A 1 176 ? -14.228 7.195 30.124 1.00 78.56 176 LEU A O 1
ATOM 1319 N N . VAL A 1 177 ? -15.677 6.524 31.706 1.00 77.94 177 VAL A N 1
ATOM 1320 C CA . VAL A 1 177 ? -16.006 5.244 31.081 1.00 77.94 177 VAL A CA 1
ATOM 1321 C C . VAL A 1 177 ? -17.510 5.099 30.909 1.00 77.94 177 VAL A C 1
ATOM 1323 O O . VAL A 1 177 ? -18.241 5.294 31.874 1.00 77.94 177 VAL A O 1
ATOM 1326 N N . ASP A 1 178 ? -17.934 4.723 29.707 1.00 81.69 178 ASP A N 1
ATOM 1327 C CA . ASP A 1 178 ? -19.241 4.134 29.413 1.00 81.69 178 ASP A CA 1
ATOM 1328 C C . ASP A 1 178 ? -19.005 2.646 29.122 1.00 81.69 178 ASP A C 1
ATOM 1330 O O . ASP A 1 178 ? -18.166 2.299 28.288 1.00 81.69 178 ASP A O 1
ATOM 1334 N N . ALA A 1 179 ? -19.619 1.750 29.892 1.00 76.12 179 ALA A N 1
ATOM 1335 C CA . ALA A 1 179 ? -19.339 0.325 29.785 1.00 76.12 179 ALA A CA 1
ATOM 1336 C C . ALA A 1 179 ? -20.585 -0.552 29.851 1.00 76.12 179 ALA A C 1
ATOM 1338 O O . ALA A 1 179 ? -21.408 -0.453 30.758 1.00 76.12 179 ALA A O 1
ATOM 1339 N N . VAL A 1 180 ? -20.653 -1.536 28.960 1.00 77.06 180 VAL A N 1
ATOM 1340 C CA . VAL A 1 180 ? -21.661 -2.599 28.980 1.00 77.06 180 VAL A CA 1
ATOM 1341 C C . VAL A 1 180 ? -20.954 -3.940 29.169 1.00 77.06 180 VAL A C 1
ATOM 1343 O O . VAL A 1 180 ? -20.286 -4.427 28.258 1.00 77.06 180 VAL A O 1
ATOM 1346 N N . GLY A 1 181 ? -21.080 -4.559 30.348 1.00 75.31 181 GLY A N 1
ATOM 1347 C CA . GLY A 1 181 ? -20.432 -5.843 30.657 1.00 75.31 181 GLY A CA 1
ATOM 1348 C C . GLY A 1 181 ? -19.772 -5.925 32.039 1.00 75.31 181 GLY A C 1
ATOM 1349 O O . GLY A 1 181 ? -20.420 -5.692 33.053 1.00 75.31 181 GLY A O 1
ATOM 1350 N N . LEU A 1 182 ? -18.508 -6.351 32.108 1.00 72.00 182 LEU A N 1
ATOM 1351 C CA . LEU A 1 182 ? -17.772 -6.547 33.365 1.00 72.00 182 LEU A CA 1
ATOM 1352 C C . LEU A 1 182 ? -16.620 -5.541 33.470 1.00 72.00 182 LEU A C 1
ATOM 1354 O O . LEU A 1 182 ? -15.699 -5.567 32.658 1.00 72.00 182 LEU A O 1
ATOM 1358 N N . CYS A 1 183 ? -16.632 -4.703 34.504 1.00 71.25 183 CYS A N 1
ATOM 1359 C CA . CYS A 1 183 ? -15.562 -3.755 34.812 1.00 71.25 183 CYS A CA 1
ATOM 1360 C C . CYS A 1 183 ? -14.867 -4.159 36.115 1.00 71.25 183 CYS A C 1
ATOM 1362 O O . CYS A 1 183 ? -15.508 -4.197 37.166 1.00 71.25 183 CYS A O 1
ATOM 1364 N N . THR A 1 184 ? -13.566 -4.466 36.088 1.00 73.88 184 THR A N 1
ATOM 1365 C CA . THR A 1 184 ? -12.895 -4.931 37.314 1.00 73.88 184 THR A CA 1
ATOM 1366 C C . THR A 1 184 ? -12.329 -3.811 38.178 1.00 73.88 184 THR A C 1
ATOM 1368 O O . THR A 1 184 ? -12.380 -3.925 39.399 1.00 73.88 184 THR A O 1
ATOM 1371 N N . ALA A 1 185 ? -11.814 -2.737 37.574 1.00 74.94 185 ALA A N 1
ATOM 1372 C CA . ALA A 1 185 ? -11.279 -1.585 38.296 1.00 74.94 185 ALA A CA 1
ATOM 1373 C C . ALA A 1 185 ? -11.423 -0.292 37.483 1.00 74.94 185 ALA A C 1
ATOM 1375 O O . ALA A 1 185 ? -10.970 -0.221 36.341 1.00 74.94 185 ALA A O 1
ATOM 1376 N N . THR A 1 186 ? -11.995 0.752 38.079 1.00 76.00 186 THR A N 1
ATOM 1377 C CA . THR A 1 186 ? -12.066 2.091 37.472 1.00 76.00 186 THR A CA 1
ATOM 1378 C C . THR A 1 186 ? -11.668 3.173 38.475 1.00 76.00 186 THR A C 1
ATOM 1380 O O . THR A 1 186 ? -11.967 3.080 39.664 1.00 76.00 186 THR A O 1
ATOM 1383 N N . ILE A 1 187 ? -10.975 4.213 38.012 1.00 77.56 187 ILE A N 1
ATOM 1384 C CA . ILE A 1 187 ? -10.693 5.427 38.787 1.00 77.56 187 ILE A CA 1
ATOM 1385 C C . ILE A 1 187 ? -11.229 6.620 37.995 1.00 77.56 187 ILE A C 1
ATOM 1387 O O . ILE A 1 187 ? -10.674 6.958 36.950 1.00 77.56 187 ILE A O 1
ATOM 1391 N N . GLY A 1 188 ? -12.288 7.267 38.480 1.00 81.50 188 GLY A N 1
ATOM 1392 C CA . GLY A 1 188 ? -12.911 8.416 37.818 1.00 81.50 188 GLY A CA 1
ATOM 1393 C C . GLY A 1 188 ? -14.436 8.334 37.744 1.00 81.50 188 GLY A C 1
ATOM 1394 O O . GLY A 1 188 ? -15.093 8.101 38.755 1.00 81.50 188 GLY A O 1
ATOM 1395 N N . LEU A 1 189 ? -14.997 8.602 36.567 1.00 79.38 189 LEU A N 1
ATOM 1396 C CA . LEU A 1 189 ? -16.438 8.571 36.311 1.00 79.38 189 LEU A CA 1
ATOM 1397 C C . LEU A 1 189 ? -16.778 7.323 35.500 1.00 79.38 189 LEU A C 1
ATOM 1399 O O . LEU A 1 189 ? -16.163 7.078 34.466 1.00 79.38 189 LEU A O 1
ATOM 1403 N N . LEU A 1 190 ? -17.756 6.555 35.958 1.00 78.62 190 LEU A N 1
ATOM 1404 C CA . LEU A 1 190 ? -18.198 5.333 35.298 1.00 78.62 190 LEU A CA 1
ATOM 1405 C C . LEU A 1 190 ? -19.719 5.351 35.137 1.00 78.62 190 LEU A C 1
ATOM 1407 O O . LEU A 1 190 ? -20.427 5.466 36.136 1.00 78.62 190 LEU A O 1
ATOM 1411 N N . ASP A 1 191 ? -20.198 5.201 33.906 1.00 82.12 191 ASP A N 1
ATOM 1412 C CA . ASP A 1 191 ? -21.564 4.781 33.596 1.00 82.12 191 ASP A CA 1
ATOM 1413 C C . ASP A 1 191 ? -21.510 3.326 33.125 1.00 82.12 191 ASP A C 1
ATOM 1415 O O . ASP A 1 191 ? -20.765 2.994 32.204 1.00 82.12 191 ASP A O 1
ATOM 1419 N N . ALA A 1 192 ? -22.189 2.424 33.831 1.00 75.25 192 ALA A N 1
ATOM 1420 C CA . ALA A 1 192 ? -22.055 0.993 33.604 1.00 75.25 192 ALA A CA 1
ATOM 1421 C C . ALA A 1 192 ? -23.394 0.253 33.576 1.00 75.25 192 ALA A C 1
ATOM 1423 O O . ALA A 1 192 ? -24.190 0.271 34.518 1.00 75.25 192 ALA A O 1
ATOM 1424 N N . VAL A 1 193 ? -23.587 -0.540 32.529 1.00 78.06 193 VAL A N 1
ATOM 1425 C CA . VAL A 1 193 ? -24.646 -1.544 32.441 1.00 78.06 193 VAL A CA 1
ATOM 1426 C C . VAL A 1 193 ? -24.004 -2.922 32.587 1.00 78.06 193 VAL A C 1
ATOM 1428 O O . VAL A 1 193 ? -23.605 -3.558 31.612 1.00 78.06 193 VAL A O 1
ATOM 1431 N N . GLY A 1 194 ? -23.865 -3.381 33.833 1.00 72.38 194 GLY A N 1
ATOM 1432 C CA . GLY A 1 194 ? -23.273 -4.681 34.145 1.00 72.38 194 GLY A CA 1
ATOM 1433 C C . GLY A 1 194 ? -22.641 -4.747 35.536 1.00 72.38 194 GLY A C 1
ATOM 1434 O O . GLY A 1 194 ? -23.120 -4.088 36.453 1.00 72.38 194 GLY A O 1
ATOM 1435 N N . LEU A 1 195 ? -21.609 -5.576 35.716 1.00 70.88 195 LEU A N 1
ATOM 1436 C CA . LEU A 1 195 ? -20.988 -5.827 37.023 1.00 70.88 195 LEU A CA 1
ATOM 1437 C C . LEU A 1 195 ? -19.705 -5.003 37.187 1.00 70.88 195 LEU A C 1
ATOM 1439 O O . LEU A 1 195 ? -18.827 -5.049 36.325 1.00 70.88 195 LEU A O 1
ATOM 1443 N N . CYS A 1 196 ? -19.569 -4.309 38.319 1.00 69.75 196 CYS A N 1
ATOM 1444 C CA . CYS A 1 196 ? -18.361 -3.559 38.670 1.00 69.75 196 CYS A CA 1
ATOM 1445 C C . CYS A 1 196 ? -17.771 -4.080 39.986 1.00 69.75 196 CYS A C 1
ATOM 1447 O O . CYS A 1 196 ? -18.448 -4.046 41.017 1.00 69.75 196 CYS A O 1
ATOM 1449 N N . THR A 1 197 ? -16.527 -4.575 39.966 1.00 71.62 197 THR A N 1
ATOM 1450 C CA . THR A 1 197 ? -15.916 -5.191 41.164 1.00 71.62 197 THR A CA 1
ATOM 1451 C C . THR A 1 197 ? -15.091 -4.234 42.019 1.00 71.62 197 THR A C 1
ATOM 1453 O O . THR A 1 197 ? -14.901 -4.521 43.195 1.00 71.62 197 THR A O 1
ATOM 1456 N N . ALA A 1 198 ? -14.585 -3.137 41.449 1.00 71.94 198 ALA A N 1
ATOM 1457 C CA . ALA A 1 198 ? -13.889 -2.085 42.186 1.00 71.94 198 ALA A CA 1
ATOM 1458 C C . ALA A 1 198 ? -13.960 -0.756 41.421 1.00 71.94 198 ALA A C 1
ATOM 1460 O O . ALA A 1 198 ? -13.758 -0.708 40.207 1.00 71.94 198 ALA A O 1
ATOM 1461 N N . SER A 1 199 ? -14.227 0.334 42.133 1.00 73.00 199 SER A N 1
ATOM 1462 C CA . SER A 1 199 ? -14.350 1.669 41.545 1.00 73.00 199 SER A CA 1
ATOM 1463 C C . SER A 1 199 ? -13.993 2.740 42.565 1.00 73.00 199 SER A C 1
ATOM 1465 O O . SER A 1 199 ? -14.550 2.750 43.660 1.00 73.00 199 SER A O 1
ATOM 1467 N N . ILE A 1 200 ? -13.118 3.670 42.193 1.00 75.38 200 ILE A N 1
ATOM 1468 C CA . ILE A 1 200 ? -12.774 4.848 42.991 1.00 75.38 200 ILE A CA 1
ATOM 1469 C C . ILE A 1 200 ? -13.261 6.081 42.229 1.00 75.38 200 ILE A C 1
ATOM 1471 O O . ILE A 1 200 ? -12.638 6.506 41.256 1.00 75.38 200 ILE A O 1
ATOM 1475 N N . GLY A 1 201 ? -14.383 6.655 42.661 1.00 75.75 201 GLY A N 1
ATOM 1476 C CA . GLY A 1 201 ? -14.987 7.832 42.038 1.00 75.75 201 GLY A CA 1
ATOM 1477 C C . GLY A 1 201 ? -16.508 7.736 41.939 1.00 75.75 201 GLY A C 1
ATOM 1478 O O . GLY A 1 201 ? -17.144 7.061 42.745 1.00 75.75 201 GLY A O 1
ATOM 1479 N N . LEU A 1 202 ? -17.097 8.451 40.980 1.00 75.75 202 LEU A N 1
ATOM 1480 C CA . LEU A 1 202 ? -18.548 8.505 40.793 1.00 75.75 202 LEU A CA 1
ATOM 1481 C C . LEU A 1 202 ? -18.996 7.394 39.842 1.00 75.75 202 LEU A C 1
ATOM 1483 O O . LEU A 1 202 ? -18.512 7.308 38.714 1.00 75.75 202 LEU A O 1
ATOM 1487 N N . VAL A 1 203 ? -19.940 6.571 40.300 1.00 75.38 203 VAL A N 1
ATOM 1488 C CA . VAL A 1 203 ? -20.462 5.426 39.547 1.00 75.38 203 VAL A CA 1
ATOM 1489 C C . VAL A 1 203 ? -21.973 5.544 39.390 1.00 75.38 203 VAL A C 1
ATOM 1491 O O . VAL A 1 203 ? -22.701 5.612 40.379 1.00 75.38 203 VAL A O 1
ATOM 1494 N N . SER A 1 204 ? -22.428 5.522 38.142 1.00 78.25 204 SER A N 1
ATOM 1495 C CA . SER A 1 204 ? -23.802 5.232 37.743 1.00 78.25 204 SER A CA 1
ATOM 1496 C C . SER A 1 204 ? -23.818 3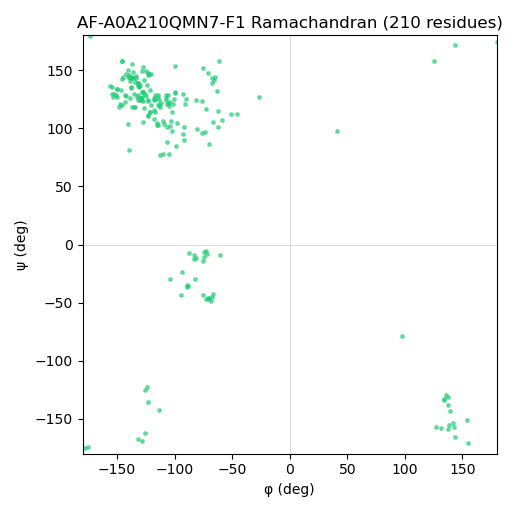.793 37.238 1.00 78.25 204 SER A C 1
ATOM 1498 O O . SER A 1 204 ? -23.134 3.482 36.269 1.00 78.25 204 SER A O 1
ATOM 1500 N N . ALA A 1 205 ? -24.509 2.879 37.924 1.00 68.00 205 ALA A N 1
ATOM 1501 C CA . ALA A 1 205 ? -24.567 1.484 37.496 1.00 68.00 205 ALA A CA 1
ATOM 1502 C C . ALA A 1 205 ? -25.974 0.906 37.626 1.00 68.00 205 ALA A C 1
ATOM 1504 O O . ALA A 1 205 ? -26.632 1.061 38.655 1.00 68.00 205 ALA A O 1
ATOM 1505 N N . VAL A 1 206 ? -26.418 0.203 36.583 1.00 69.94 206 VAL A N 1
ATOM 1506 C CA . VAL A 1 206 ? -27.757 -0.414 36.519 1.00 69.94 206 VAL A CA 1
ATOM 1507 C C . VAL A 1 206 ? -27.770 -1.829 37.135 1.00 69.94 206 VAL A C 1
ATOM 1509 O O . VAL A 1 206 ? -28.835 -2.406 37.351 1.00 69.94 206 VAL A O 1
ATOM 1512 N N . TRP A 1 207 ? -26.606 -2.389 37.496 1.00 61.16 207 TRP A N 1
ATOM 1513 C CA . TRP A 1 207 ? -26.480 -3.683 38.182 1.00 61.16 207 TRP A CA 1
ATOM 1514 C C . TRP A 1 207 ? -25.290 -3.709 39.168 1.00 61.16 207 TRP A C 1
ATOM 1516 O O . TRP A 1 207 ? -24.393 -2.879 39.078 1.00 61.16 207 TRP A O 1
ATOM 1526 N N . HIS A 1 208 ? -25.338 -4.619 40.154 1.00 57.66 208 HIS A N 1
ATOM 1527 C CA . HIS A 1 208 ? -24.506 -4.691 41.376 1.00 57.66 208 HIS A CA 1
ATOM 1528 C C . HIS A 1 208 ? -23.087 -4.068 41.318 1.00 57.66 208 HIS A C 1
ATOM 1530 O O . HIS A 1 208 ? -22.235 -4.481 40.530 1.00 57.66 208 HIS A O 1
ATOM 1536 N N . VAL A 1 209 ? -22.799 -3.178 42.279 1.00 59.03 209 VAL A N 1
ATOM 1537 C CA . VAL A 1 209 ? -21.458 -2.633 42.562 1.00 59.03 209 VAL A CA 1
ATOM 1538 C C . VAL A 1 209 ? -20.936 -3.232 43.870 1.00 59.03 209 VAL A C 1
ATOM 1540 O O . VAL A 1 209 ? -21.594 -3.125 44.906 1.00 59.03 209 VAL A O 1
ATOM 1543 N N . GLN A 1 210 ? -19.758 -3.858 43.842 1.00 60.12 210 GLN A N 1
ATOM 1544 C CA . GLN A 1 210 ? -18.997 -4.180 45.055 1.00 60.12 210 GLN A CA 1
ATOM 1545 C C . GLN A 1 210 ? -18.035 -3.015 45.323 1.00 60.12 210 GLN A C 1
ATOM 1547 O O . GLN A 1 210 ? -17.022 -2.882 44.645 1.00 60.12 210 GLN A O 1
ATOM 1552 N N . GLN A 1 211 ? -18.379 -2.134 46.266 1.00 55.38 211 GLN A N 1
ATOM 1553 C CA . GLN A 1 211 ? -17.469 -1.075 46.713 1.00 55.38 211 GLN A CA 1
ATOM 1554 C C . GLN A 1 211 ? -16.485 -1.664 47.736 1.00 55.38 211 GLN A C 1
ATOM 1556 O O . GLN A 1 211 ? -16.919 -2.261 48.723 1.00 55.38 211 GLN A O 1
ATOM 1561 N N . GLN A 1 212 ? -15.183 -1.519 47.479 1.00 55.09 212 GLN A N 1
ATOM 1562 C CA . GLN A 1 212 ? -14.100 -1.702 48.454 1.00 55.09 212 GLN A CA 1
ATOM 1563 C C . GLN A 1 212 ? -13.547 -0.330 48.822 1.00 55.09 212 GLN A C 1
ATOM 1565 O O . GLN A 1 212 ? -13.179 -0.155 50.003 1.00 55.09 212 GLN A O 1
#

Organism: Mizuhopecten yessoensis (NCBI:txid6573)

Radius of gyration: 23.81 Å; Cα contacts (8 Å, |Δi|>4): 743; chains: 1; bounding box: 58×19×76 Å

Foldseek 3Di:
DPPDLEAEEEEQEEEHQHAYEYCYQEYEYAEEYEYEYQEYEYAEEYEYDYQEYEYAEAYEYHYQEYEYQYEYEYEYQEYEYAYEYEYCYQEYEYQEAYAYAYQEYEYAYEHDDAHPEYAEYEYHYEHAEEYEEYEYAYEYEYEYAEYEEHEEYEAYDREYEEEYEYEHEHEEYEYAYEYEEEYEEYEEHYEYEYEYAEYHYHYNYPDDYNYD

Secondary structure (DSSP, 8-state):
----SS-EEEEEEEEESS--EEEEEEEEESS--EEEEEEEEESS--EEEEEEEEESS--EEEEEEEEESS--EEEEEEEEESS--EEEEEEEEESS--EEEEEEEEESS---S----BSEEEE-EEEES-BS-EEEEEEEEEEES-EEEEEEEEEEES-EEEEEEEEEEE--EEEEEEEEEEE--EEEEEEEEEEES-EEEEEEESS-B---

Solvent-accessible surface area (backbone atoms only — not comparable to full-atom values): 9173 Å² total; per-residue (Å²): 132,89,81,57,74,54,52,68,49,80,37,69,64,48,81,34,79,35,46,30,39,34,43,22,50,30,36,41,21,61,24,44,30,37,33,45,22,48,31,37,41,19,60,24,44,32,39,36,42,24,49,31,36,40,22,60,20,47,28,38,36,44,23,48,31,36,41,16,55,22,44,30,36,34,46,24,48,32,37,40,19,60,22,46,31,35,34,44,25,51,31,38,40,22,59,23,37,48,40,38,43,26,46,28,45,38,28,78,28,60,31,68,65,77,40,52,55,33,59,36,40,47,36,44,41,43,37,54,43,50,37,46,34,41,39,37,44,38,44,37,46,41,46,36,47,31,38,41,37,42,36,40,39,36,50,35,42,42,31,40,40,40,40,36,40,38,41,34,39,35,47,32,39,40,36,44,36,42,35,39,38,41,35,48,31,39,38,38,40,37,41,33,52,36,44,36,58,30,64,52,70,54,74,50,63,82,40,68,72,45,80,124

Nearest PDB structures (foldseek):
  7muq-assembly1_IM  TM=1.386E-01  e=2.024E+00  Legionella pneumophila
  7muc-assembly1_AM  TM=1.570E-01  e=4.465E+00  Legionella pneumophila
  4wa0-assembly1_A  TM=1.579E-01  e=8.862E+00  Caldicellulosiruptor kronotskyensis 2002

Mean predicted aligned error: 13.06 Å

pLDDT: mean 74.48, std 12.82, range [28.66, 93.62]

Sequence (212 aa):
MKVTNRPSGRCRAMYSNNRPNGRCRAMYSNNRPNGRCRAMYSNNKPSGCCRAMYSNNRSSGRCRAMYSNNRPNGRCRAMYSSNRPNGRCRAMYSNTRPSGRCRAMYSNNRPSGPVGQCTATIGLVDAVWLCTETIGLMDAVGLYTATIGLVDAVELSAATIGLADAVGLCTATIGLVDAVGLCTATIGLLDAVGLCTASIGLVSAVWHVQQQ